Protein AF-A0A951KH66-F1 (afdb_monomer)

Mean predicted aligned error: 11.96 Å

Radius of gyration: 27.3 Å; Cα contacts (8 Å, |Δi|>4): 461; chains: 1; bounding box: 82×74×83 Å

Solvent-accessible surface area (backbone atoms only — not comparable to full-atom values): 16426 Å² total; per-residue (Å²): 136,88,82,85,85,84,85,83,83,83,83,82,78,84,79,80,80,77,80,74,79,69,77,78,71,71,51,68,44,79,40,82,88,64,70,28,56,42,44,36,71,62,36,56,48,38,65,67,43,60,26,57,88,60,33,42,56,50,76,41,64,71,40,80,43,81,55,100,90,46,75,31,52,26,31,39,15,29,24,31,34,48,31,48,34,86,89,40,64,83,76,59,26,53,45,66,44,52,42,30,48,53,49,37,52,74,70,71,48,73,57,88,54,95,66,84,56,57,82,56,74,68,66,71,48,79,39,82,91,64,72,27,57,42,28,17,70,59,33,56,51,47,61,70,44,46,42,76,75,83,61,94,67,75,48,72,68,21,19,38,64,51,30,42,58,51,48,36,44,30,31,81,40,69,48,98,88,68,49,80,26,46,30,34,38,17,31,24,32,34,44,37,49,37,82,90,41,60,81,91,54,22,63,42,74,47,49,43,28,29,64,72,74,47,72,73,75,78,72,58,69,78,44,79,48,52,51,58,85,71,76,64,92,97,60,88,67,46,75,50,75,48,45,74,90,57,63,64,51,75,53,64,62,83,93,45,65,43,46,36,35,55,59,63,97,75,41,73,45,68,70,74,75,72,135

Secondary structure (DSSP, 8-state):
-PPP------------------GGGG-EEEETTTTEEEEHHHHHHHHHTT-HHHH-SB-S--EEEEETTEEEEEEEBSS-EEEE-TTSPTTTTEEE--HHHHHHHHTT--TTS----PPPSS-EEEETTTTEEEEHHHHHHHHH-----S-SS--HHHHHHHH-SB-S--EEEE-TTS-EEEEEEBSS-EEEE-TTS-GGGSEEE--HHHHHH--PPPPPPPEEEEESS---TT---EEEEE-TT-SEEEEEETTEEEEEEE-GGG-EEE-----

Sequence (275 aa):
MRRIILTFMLVIGLLSFTTQPTEAQNRERLFPETGWRVGGRLLEFWEANGGLPVFGLPIGPQQLQTTPQGQFAAQQFERERLELHPESARPYDVQLGRLGEELLLKQGRDWRGPSAGVQLEGPCRSFAETGRAVCGAFLNYWQSHGLDLGDPGMSERESLALFGLPLTEPNYETNSSGDNVITQWFERARFEYHPNNSAAYQVLLGRLGAELAGEAAAMPTLSVQATPAAVEQGHTTSIQVQIPGAKAVRGQLGDAPIALFNAGDRGWTGLGGVP

Foldseek 3Di:
DDDDDDDDDDDDDDDPPDPDPDPLQFDKDADPQQREIDTDPRVVQLVQAPHCQQFNAWNDYQDFDQDPVGTFRWTFGQQWIWGAQVVDDPPVRIATAQLLVVVCVVVVHDLQDDADADDDDADWDADPVRREIQGDLRVVVLQQHFGPRPDDHGDNVRSCRRFNAWSHYWHFDQAPVRDGFTWTTTRTWIWTADPPDDSVVRIGTGRSSCVVVPPDDRFFDWDWDWVVPDDDPPDDIDIDIDGPPDQWDWDDDVNATWIWGQPDPVGIDTPDPPD

Structure (mmCIF, N/CA/C/O backbone):
data_AF-A0A951KH66-F1
#
_entry.id   AF-A0A951KH66-F1
#
loop_
_atom_site.group_PDB
_atom_site.id
_atom_site.type_symbol
_atom_site.label_atom_id
_atom_site.label_alt_id
_atom_site.label_comp_id
_atom_site.label_asym_id
_atom_site.label_entity_id
_atom_site.label_seq_id
_atom_site.pdbx_PDB_ins_code
_atom_site.Cartn_x
_atom_site.Cartn_y
_atom_site.Cartn_z
_atom_site.occupancy
_atom_site.B_iso_or_equiv
_atom_site.auth_seq_id
_atom_site.auth_comp_id
_atom_site.auth_asym_id
_atom_site.auth_atom_id
_atom_site.pdbx_PDB_model_num
ATOM 1 N N . MET A 1 1 ? -59.460 -55.555 -37.917 1.00 41.78 1 MET A N 1
ATOM 2 C CA . MET A 1 1 ? -58.055 -55.136 -37.713 1.00 41.78 1 MET A CA 1
ATOM 3 C C . MET A 1 1 ? -58.054 -53.936 -36.768 1.00 41.78 1 MET A C 1
ATOM 5 O O . MET A 1 1 ? -58.504 -52.868 -37.156 1.00 41.78 1 MET A O 1
ATOM 9 N N . ARG A 1 2 ? -57.699 -54.149 -35.492 1.00 39.09 2 ARG A N 1
ATOM 10 C CA . ARG A 1 2 ? -57.718 -53.136 -34.417 1.00 39.09 2 ARG A CA 1
ATOM 11 C C . ARG A 1 2 ? -56.449 -52.278 -34.493 1.00 39.09 2 ARG A C 1
ATOM 13 O O . ARG A 1 2 ? -55.357 -52.832 -34.469 1.00 39.09 2 ARG A O 1
ATOM 20 N N . ARG A 1 3 ? -56.594 -50.951 -34.549 1.00 44.69 3 ARG A N 1
ATOM 21 C CA . ARG A 1 3 ? -55.509 -49.983 -34.324 1.00 44.69 3 ARG A CA 1
ATOM 22 C C . ARG A 1 3 ? -55.623 -49.477 -32.885 1.00 44.69 3 ARG A C 1
ATOM 24 O O . ARG A 1 3 ? -56.662 -48.941 -32.516 1.00 44.69 3 ARG A O 1
ATOM 31 N N . ILE A 1 4 ? -54.594 -49.715 -32.078 1.00 46.03 4 ILE A N 1
ATOM 32 C CA . ILE A 1 4 ? -54.484 -49.242 -30.693 1.00 46.03 4 ILE A CA 1
ATOM 33 C C . ILE A 1 4 ? -53.755 -47.896 -30.738 1.00 46.03 4 ILE A C 1
ATOM 35 O O . ILE A 1 4 ? -52.633 -47.826 -31.231 1.00 46.03 4 ILE A O 1
ATOM 39 N N . ILE A 1 5 ? -54.411 -46.838 -30.264 1.00 44.16 5 ILE A N 1
ATOM 40 C CA . ILE A 1 5 ? -53.820 -45.513 -30.051 1.00 44.16 5 ILE A CA 1
ATOM 41 C C . ILE A 1 5 ? -53.343 -45.484 -28.595 1.00 44.16 5 ILE A C 1
ATOM 43 O O . ILE A 1 5 ? -54.158 -45.617 -27.685 1.00 44.16 5 ILE A O 1
ATOM 47 N N . LEU A 1 6 ? -52.031 -45.362 -28.379 1.00 43.81 6 LEU A N 1
ATOM 48 C CA . LEU A 1 6 ? -51.429 -45.133 -27.063 1.00 43.81 6 LEU A CA 1
ATOM 49 C C . LEU A 1 6 ? -51.212 -43.629 -26.871 1.00 43.81 6 LEU A C 1
ATOM 51 O O . LEU A 1 6 ? -50.407 -43.015 -27.568 1.00 43.81 6 LEU A O 1
ATOM 55 N N . THR A 1 7 ? -51.939 -43.049 -25.922 1.00 45.47 7 THR A N 1
ATOM 56 C CA . THR A 1 7 ? -51.800 -41.655 -25.490 1.00 45.47 7 THR A CA 1
ATOM 57 C C . THR A 1 7 ? -50.710 -41.576 -24.418 1.00 45.47 7 THR A C 1
ATOM 59 O O . THR A 1 7 ? -50.843 -42.186 -23.360 1.00 45.47 7 THR A O 1
ATOM 62 N N . PHE A 1 8 ? -49.626 -40.844 -24.684 1.00 44.72 8 PHE A N 1
ATOM 63 C CA . PHE A 1 8 ? -48.547 -40.590 -23.723 1.00 44.72 8 PHE A CA 1
ATOM 64 C C . PHE A 1 8 ? -48.884 -39.319 -22.923 1.00 44.72 8 PHE A C 1
ATOM 66 O O . PHE A 1 8 ? -48.933 -38.227 -23.487 1.00 44.72 8 PHE A O 1
ATOM 73 N N . MET A 1 9 ? -49.163 -39.454 -21.624 1.00 43.84 9 MET A N 1
ATOM 74 C CA . MET A 1 9 ? -49.357 -38.325 -20.706 1.00 43.84 9 MET A CA 1
ATOM 75 C C . MET A 1 9 ? -47.987 -37.865 -20.185 1.00 43.84 9 MET A C 1
ATOM 77 O O . MET A 1 9 ? -47.329 -38.587 -19.440 1.00 43.84 9 MET A O 1
ATOM 81 N N . LEU A 1 10 ? -47.549 -36.675 -20.600 1.00 46.88 10 LEU A N 1
ATOM 82 C CA . LEU A 1 10 ? -46.328 -36.026 -20.121 1.00 46.88 10 LEU A CA 1
ATOM 83 C C . LEU A 1 10 ? -46.627 -35.301 -18.798 1.00 46.88 10 LEU A C 1
ATOM 85 O O . LEU A 1 10 ? -47.335 -34.296 -18.784 1.00 46.88 10 LEU A O 1
ATOM 89 N N . VAL A 1 11 ? -46.092 -35.808 -17.687 1.00 50.06 11 VAL A N 1
ATOM 90 C CA . VAL A 1 11 ? -46.121 -35.127 -16.384 1.00 50.06 11 VAL A CA 1
ATOM 91 C C . VAL A 1 11 ? -44.950 -34.146 -16.339 1.00 50.06 11 VAL A C 1
ATOM 93 O O . VAL A 1 11 ? -43.796 -34.549 -16.216 1.00 50.06 11 VAL A O 1
ATOM 96 N N . ILE A 1 12 ? -45.241 -32.851 -16.467 1.00 56.72 12 ILE A N 1
ATOM 97 C CA . ILE A 1 12 ? -44.266 -31.773 -16.268 1.00 56.72 12 ILE A CA 1
ATOM 98 C C . ILE A 1 12 ? -44.162 -31.527 -14.759 1.00 56.72 12 ILE A C 1
ATOM 100 O O . ILE A 1 12 ? -45.047 -30.923 -14.156 1.00 56.72 12 ILE A O 1
ATOM 104 N N . GLY A 1 13 ? -43.098 -32.037 -14.138 1.00 50.09 13 GLY A N 1
ATOM 105 C CA . GLY A 1 13 ? -42.754 -31.717 -12.754 1.00 50.09 13 GLY A CA 1
ATOM 106 C C . GLY A 1 13 ? -42.182 -30.304 -12.664 1.00 50.09 13 GLY A C 1
ATOM 107 O O . GLY A 1 13 ? -41.120 -30.034 -13.223 1.00 50.09 13 GLY A O 1
ATOM 108 N N . LEU A 1 14 ? -42.879 -29.402 -11.966 1.00 53.97 14 LEU A N 1
ATOM 109 C CA . LEU A 1 14 ? -42.344 -28.092 -11.596 1.00 53.97 14 LEU A CA 1
ATOM 110 C C . LEU A 1 14 ? -41.195 -28.275 -10.594 1.00 53.97 14 LEU A C 1
ATOM 112 O O . LEU A 1 14 ? -41.417 -28.593 -9.427 1.00 53.97 14 LEU A O 1
ATOM 116 N N . LEU A 1 15 ? -39.965 -28.060 -11.056 1.00 57.44 15 LEU A N 1
ATOM 117 C CA . LEU A 1 15 ? -38.799 -27.865 -10.200 1.00 57.44 15 LEU A CA 1
ATOM 118 C C . LEU A 1 15 ? -38.873 -26.457 -9.601 1.00 57.44 15 LEU A C 1
ATOM 120 O O . LEU A 1 15 ? -38.566 -25.466 -10.261 1.00 57.44 15 LEU A O 1
ATOM 124 N N . SER A 1 16 ? -39.303 -26.371 -8.345 1.00 52.19 16 SER A N 1
ATOM 125 C CA . SER A 1 16 ? -39.178 -25.157 -7.542 1.00 52.19 16 SER A CA 1
ATOM 126 C C . SER A 1 16 ? -37.696 -24.908 -7.256 1.00 52.19 16 SER A C 1
ATOM 128 O O . SER A 1 16 ? -37.112 -25.547 -6.384 1.00 52.19 16 SER A O 1
ATOM 130 N N . PHE A 1 17 ? -37.075 -23.986 -7.992 1.00 59.25 17 PHE A N 1
ATOM 131 C CA . PHE A 1 17 ? -35.767 -23.450 -7.628 1.00 59.25 17 PHE A CA 1
ATOM 132 C C . PHE A 1 17 ? -35.932 -22.596 -6.371 1.00 59.25 17 PHE A C 1
ATOM 134 O O . PHE A 1 17 ? -36.374 -21.451 -6.432 1.00 59.25 17 PHE A O 1
ATOM 141 N N . THR A 1 18 ? -35.598 -23.156 -5.212 1.00 52.44 18 THR A N 1
ATOM 142 C CA . THR A 1 18 ? -35.404 -22.359 -4.003 1.00 52.44 18 THR A CA 1
ATOM 143 C C . THR A 1 18 ? -34.127 -21.548 -4.191 1.00 52.44 18 THR A C 1
ATOM 145 O O . THR A 1 18 ? -33.027 -22.094 -4.123 1.00 52.44 18 THR A O 1
ATOM 148 N N . THR A 1 19 ? -34.259 -20.250 -4.454 1.00 52.16 19 THR A N 1
ATOM 149 C CA . THR A 1 19 ? -33.144 -19.307 -4.362 1.00 52.16 19 THR A CA 1
ATOM 150 C C . THR A 1 19 ? -32.705 -19.257 -2.902 1.00 52.16 19 THR A C 1
ATOM 152 O O . THR A 1 19 ? -33.355 -18.607 -2.081 1.00 52.16 19 THR A O 1
ATOM 155 N N . GLN A 1 20 ? -31.652 -19.993 -2.547 1.00 47.28 20 GLN A N 1
ATOM 156 C CA . GLN A 1 20 ? -31.007 -19.805 -1.253 1.00 47.28 20 GLN A CA 1
ATOM 157 C C . GLN A 1 20 ? -30.423 -18.386 -1.228 1.00 47.28 20 GLN A C 1
ATOM 159 O O . GLN A 1 20 ? -29.721 -18.013 -2.171 1.00 47.28 20 GLN A O 1
ATOM 164 N N . PRO A 1 21 ? -30.723 -17.570 -0.205 1.00 47.28 21 PRO A N 1
ATOM 165 C CA . PRO A 1 21 ? -30.077 -16.279 -0.056 1.00 47.28 21 PRO A CA 1
ATOM 166 C C . PRO A 1 21 ? -28.579 -16.509 0.170 1.00 47.28 21 PRO A C 1
ATOM 168 O O . PRO A 1 21 ? -28.175 -17.313 1.008 1.00 47.28 21 PRO A O 1
ATOM 171 N N . THR A 1 22 ? -27.754 -15.829 -0.616 1.00 47.34 22 THR A N 1
ATOM 172 C CA . THR A 1 22 ? -26.295 -15.920 -0.573 1.00 47.34 22 THR A CA 1
ATOM 173 C C . THR A 1 22 ? -25.774 -15.310 0.737 1.00 47.34 22 THR A C 1
ATOM 175 O O . THR A 1 22 ? -25.470 -14.122 0.793 1.00 47.34 22 THR A O 1
ATOM 178 N N . GLU A 1 23 ? -25.652 -16.101 1.809 1.00 47.25 23 GLU A N 1
ATOM 179 C CA . GLU A 1 23 ? -25.099 -15.648 3.105 1.00 47.25 23 GLU A CA 1
ATOM 180 C C . GLU A 1 23 ? -23.663 -15.093 3.009 1.00 47.25 23 GLU A C 1
ATOM 182 O O . GLU A 1 23 ? -23.213 -14.374 3.899 1.00 47.25 23 GLU A O 1
ATOM 187 N N . ALA A 1 24 ? -22.952 -15.336 1.903 1.00 47.31 24 ALA A N 1
ATOM 188 C CA . ALA A 1 24 ? -21.625 -14.772 1.664 1.00 47.31 24 ALA A CA 1
ATOM 189 C C . ALA A 1 24 ? -21.609 -13.236 1.468 1.00 47.31 24 ALA A C 1
ATOM 191 O O . ALA A 1 24 ? -20.540 -12.634 1.511 1.00 47.31 24 ALA A O 1
ATOM 192 N N . GLN A 1 25 ? -22.759 -12.573 1.276 1.00 54.12 25 GLN A N 1
ATOM 193 C CA . GLN A 1 25 ? -22.803 -11.143 0.926 1.00 54.12 25 GLN A CA 1
ATOM 194 C C . GLN A 1 25 ? -22.606 -10.145 2.083 1.00 54.12 25 GLN A C 1
ATOM 196 O O . GLN A 1 25 ? -22.532 -8.952 1.811 1.00 54.12 25 GLN A O 1
ATOM 201 N N . ASN A 1 26 ? -22.466 -10.579 3.342 1.00 67.56 26 ASN A N 1
ATOM 202 C CA . ASN A 1 26 ? -22.334 -9.658 4.488 1.00 67.56 26 ASN A CA 1
ATOM 203 C C . ASN A 1 26 ? -21.178 -9.993 5.446 1.00 67.56 26 ASN A C 1
ATOM 205 O O . ASN A 1 26 ? -21.241 -9.680 6.636 1.00 67.56 26 ASN A O 1
ATOM 209 N N . ARG A 1 27 ? -20.098 -10.622 4.963 1.00 90.00 27 ARG A N 1
ATOM 210 C CA . ARG A 1 27 ? -18.903 -10.793 5.800 1.00 90.00 27 ARG A CA 1
ATOM 211 C C . ARG A 1 27 ? -18.255 -9.432 6.047 1.00 90.00 27 ARG A C 1
ATOM 213 O O . ARG A 1 27 ? -17.877 -8.744 5.103 1.00 90.00 27 ARG A O 1
ATOM 220 N N . GLU A 1 28 ? -18.104 -9.066 7.312 1.00 92.62 28 GLU A N 1
ATOM 221 C CA . GLU A 1 28 ? -17.464 -7.825 7.741 1.00 92.62 28 GLU A CA 1
ATOM 222 C C . GLU A 1 28 ? -16.527 -8.100 8.920 1.00 92.62 28 GLU A C 1
ATOM 224 O O . GLU A 1 28 ? -16.828 -8.912 9.798 1.00 92.62 28 GLU A O 1
ATOM 229 N N . ARG A 1 29 ? -15.386 -7.411 8.951 1.00 91.94 29 ARG A N 1
ATOM 230 C CA . ARG A 1 29 ? -14.395 -7.481 10.024 1.00 91.94 29 ARG A CA 1
ATOM 231 C C . ARG A 1 29 ? -14.181 -6.100 10.629 1.00 91.94 29 ARG A C 1
ATOM 233 O O . ARG A 1 29 ? -13.871 -5.156 9.910 1.00 91.94 29 ARG A O 1
ATOM 240 N N . LEU A 1 30 ? -14.300 -6.005 11.954 1.00 86.81 30 LEU A N 1
ATOM 241 C CA . LEU A 1 30 ? -13.882 -4.834 12.730 1.00 86.81 30 LEU A CA 1
ATOM 242 C C . LEU A 1 30 ? -12.374 -4.900 13.000 1.00 86.81 30 LEU A C 1
ATOM 244 O O . LEU A 1 30 ? -11.878 -5.928 13.460 1.00 86.81 30 LEU A O 1
ATOM 248 N N . PHE A 1 31 ? -11.679 -3.790 12.767 1.00 84.88 31 PHE A N 1
ATOM 249 C CA . PHE A 1 31 ? -10.285 -3.580 13.147 1.00 84.88 31 PHE A CA 1
ATOM 250 C C . PHE A 1 31 ? -10.258 -2.689 14.396 1.00 84.88 31 PHE A C 1
ATOM 252 O O . PHE A 1 31 ? -10.446 -1.476 14.276 1.00 84.88 31 PHE A O 1
ATOM 259 N N . PRO A 1 32 ? -10.128 -3.259 15.610 1.00 78.25 32 PRO A N 1
ATOM 260 C CA . PRO A 1 32 ? -10.222 -2.495 16.857 1.00 78.25 32 PRO A CA 1
ATOM 261 C C . PRO A 1 32 ? -9.149 -1.405 16.984 1.00 78.25 32 PRO A C 1
ATOM 263 O O . PRO A 1 32 ? -9.379 -0.414 17.669 1.00 78.25 32 PRO A O 1
ATOM 266 N N . GLU A 1 33 ? -8.016 -1.559 16.300 1.00 80.44 33 GLU A N 1
ATOM 267 C CA . GLU A 1 33 ? -6.899 -0.613 16.286 1.00 80.44 33 GLU A CA 1
ATOM 268 C C . GLU A 1 33 ? -7.288 0.740 15.680 1.00 80.44 33 GLU A C 1
ATOM 270 O O . GLU A 1 33 ? -6.797 1.779 16.116 1.00 80.44 33 GLU A O 1
ATOM 275 N N . THR A 1 34 ? -8.185 0.736 14.690 1.00 81.56 34 THR A N 1
ATOM 276 C CA . THR A 1 34 ? -8.625 1.955 13.992 1.00 81.56 34 THR A CA 1
ATOM 277 C C . THR A 1 34 ? -10.118 2.231 14.135 1.00 81.56 34 THR A C 1
ATOM 279 O O . 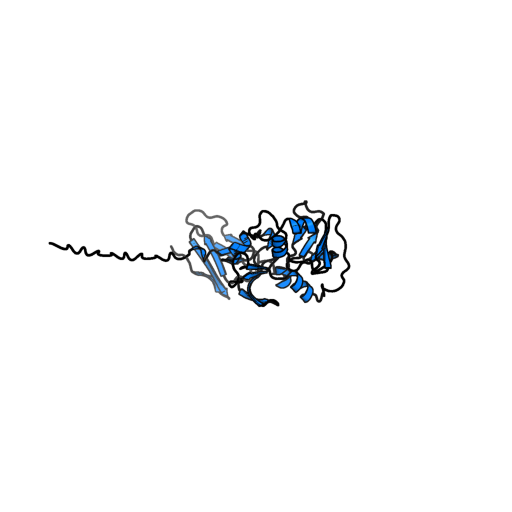THR A 1 34 ? -10.590 3.302 13.766 1.00 81.56 34 THR A O 1
ATOM 282 N N . GLY A 1 35 ? -10.880 1.276 14.674 1.00 78.25 35 GLY A N 1
ATOM 283 C CA . GLY A 1 35 ? -12.334 1.353 14.805 1.00 78.25 35 GLY A CA 1
ATOM 284 C C . GLY A 1 35 ? -13.089 1.188 13.483 1.00 78.25 35 GLY A C 1
ATOM 285 O O . GLY A 1 35 ? -14.321 1.231 13.482 1.00 78.25 35 GLY A O 1
ATOM 286 N N . TRP A 1 36 ? -12.383 0.977 12.368 1.00 86.88 36 TRP A N 1
ATOM 287 C CA . TRP A 1 36 ? -12.986 0.820 11.050 1.00 86.88 36 TRP A CA 1
ATOM 288 C C . TRP A 1 36 ? -13.335 -0.632 10.747 1.00 86.88 36 TRP A C 1
ATOM 290 O O . TRP A 1 36 ? -12.748 -1.582 11.268 1.00 86.88 36 TRP A O 1
ATOM 300 N N . ARG A 1 37 ? -14.326 -0.795 9.876 1.00 92.00 37 ARG A N 1
ATOM 301 C CA . ARG A 1 37 ? -14.784 -2.087 9.379 1.00 92.00 37 ARG A CA 1
ATOM 302 C C . ARG A 1 37 ? -14.442 -2.224 7.907 1.00 92.00 37 ARG A C 1
ATOM 304 O O . ARG A 1 37 ? -14.530 -1.246 7.169 1.00 92.00 37 ARG A O 1
ATOM 311 N N . VAL A 1 38 ? -14.071 -3.430 7.498 1.00 96.06 38 VAL A N 1
ATOM 312 C CA . VAL A 1 38 ? -13.883 -3.801 6.090 1.00 96.06 38 VAL A CA 1
ATOM 313 C C . VAL A 1 38 ? -14.839 -4.945 5.806 1.00 96.06 38 VAL A C 1
ATOM 315 O O . VAL A 1 38 ? -14.891 -5.903 6.580 1.00 96.06 38 VAL A O 1
ATOM 318 N N . GLY A 1 39 ? -15.607 -4.844 4.725 1.00 95.81 39 GLY A N 1
ATOM 319 C CA . GLY A 1 39 ? -16.640 -5.818 4.396 1.00 95.81 39 GLY A CA 1
ATOM 320 C C . GLY A 1 39 ? -16.626 -6.268 2.942 1.00 95.81 39 GLY A C 1
ATOM 321 O O . GLY A 1 39 ? -15.965 -5.680 2.083 1.00 95.81 39 GLY A O 1
ATOM 322 N N . GLY A 1 40 ? -17.371 -7.342 2.687 1.00 95.12 40 GLY A N 1
ATOM 323 C CA . GLY A 1 40 ? -17.651 -7.875 1.360 1.00 95.12 40 GLY A CA 1
ATOM 324 C C . GLY A 1 40 ? -16.393 -8.133 0.533 1.00 95.12 40 GLY A C 1
ATOM 325 O O . GLY A 1 40 ? -15.398 -8.679 1.015 1.00 95.12 40 GLY A O 1
ATOM 326 N N . ARG A 1 41 ? -16.439 -7.711 -0.735 1.00 95.88 41 ARG A N 1
ATOM 327 C CA . ARG A 1 41 ? -15.384 -7.993 -1.713 1.00 95.88 41 ARG A CA 1
ATOM 328 C C . ARG A 1 41 ? -14.024 -7.397 -1.336 1.00 95.88 41 ARG A C 1
ATOM 330 O O . ARG A 1 41 ? -13.009 -8.039 -1.605 1.00 95.88 41 ARG A O 1
ATOM 337 N N . LEU A 1 42 ? -13.996 -6.215 -0.713 1.00 97.56 42 LEU A N 1
ATOM 338 C CA . LEU A 1 42 ? -12.743 -5.583 -0.288 1.00 97.56 42 LEU A CA 1
ATOM 339 C C . LEU A 1 42 ? -12.081 -6.361 0.855 1.00 97.56 42 LEU A C 1
ATOM 341 O O . LEU A 1 42 ? -10.861 -6.495 0.857 1.00 97.56 42 LEU A O 1
ATOM 345 N N . LEU A 1 43 ? -12.864 -6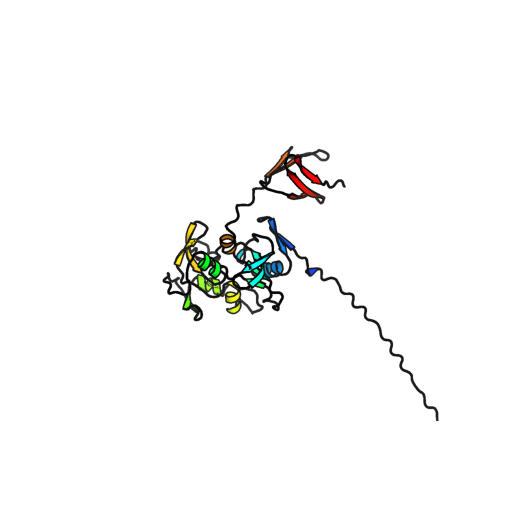.937 1.778 1.00 97.69 43 LEU A N 1
ATOM 346 C CA . LEU A 1 43 ? -12.325 -7.810 2.827 1.00 97.69 43 LEU A CA 1
ATOM 347 C C . LEU A 1 43 ? -11.746 -9.100 2.234 1.00 97.69 43 LEU A C 1
ATOM 349 O O . LEU A 1 43 ? -10.628 -9.469 2.578 1.00 97.69 43 LEU A O 1
ATOM 353 N N . GLU A 1 44 ? -12.473 -9.755 1.320 1.00 96.62 44 GLU A N 1
ATOM 354 C CA . GLU A 1 44 ? -11.975 -10.946 0.610 1.00 96.62 44 GLU A CA 1
ATOM 355 C C . GLU A 1 44 ? -10.652 -10.655 -0.108 1.00 96.62 44 GLU A C 1
ATOM 357 O O . GLU A 1 44 ? -9.710 -11.438 -0.028 1.00 96.62 44 GLU A O 1
ATOM 362 N N . PHE A 1 45 ? -10.574 -9.513 -0.799 1.00 97.69 45 PHE A N 1
ATOM 363 C CA . PHE A 1 45 ? -9.366 -9.101 -1.502 1.00 97.69 45 PHE A CA 1
ATOM 364 C C . PHE A 1 45 ? -8.208 -8.838 -0.538 1.00 97.69 45 PHE A C 1
ATOM 366 O O . PHE A 1 45 ? -7.113 -9.349 -0.753 1.00 97.69 45 PHE A O 1
ATOM 373 N N . TRP A 1 46 ? -8.449 -8.078 0.532 1.00 97.94 46 TRP A N 1
ATOM 374 C CA . TRP A 1 46 ? -7.435 -7.758 1.534 1.00 97.94 46 TRP A CA 1
ATOM 375 C C . TRP A 1 46 ? -6.854 -9.029 2.167 1.00 97.94 46 TRP A C 1
ATOM 377 O O . TRP A 1 46 ? -5.638 -9.155 2.280 1.00 97.94 46 TRP A O 1
ATOM 387 N N . GLU A 1 47 ? -7.704 -9.997 2.527 1.00 96.94 47 GLU A N 1
ATOM 388 C CA . GLU A 1 47 ? -7.277 -11.261 3.143 1.00 96.94 47 GLU A CA 1
ATOM 389 C C . GLU A 1 47 ? -6.468 -12.142 2.186 1.00 96.94 47 GLU A C 1
ATOM 391 O O . GLU A 1 47 ? -5.483 -12.746 2.608 1.00 96.94 47 GLU A O 1
ATOM 396 N N . ALA A 1 48 ? -6.853 -12.196 0.908 1.00 95.62 48 ALA A N 1
ATOM 397 C CA . ALA A 1 48 ? -6.173 -13.013 -0.095 1.00 95.62 48 ALA A CA 1
ATOM 398 C C . ALA A 1 48 ? -4.816 -12.434 -0.536 1.00 95.62 48 ALA A C 1
ATOM 400 O O . ALA A 1 48 ? -3.925 -13.185 -0.912 1.00 95.62 48 ALA A O 1
ATOM 401 N N . ASN A 1 49 ? -4.633 -11.111 -0.463 1.00 96.44 49 ASN A N 1
ATOM 402 C CA . ASN A 1 49 ? -3.485 -10.416 -1.060 1.00 96.44 49 ASN A CA 1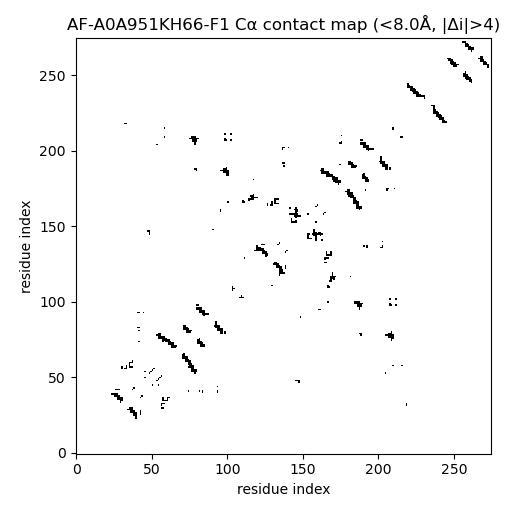
ATOM 403 C C . ASN A 1 49 ? -2.474 -9.899 -0.020 1.00 96.44 49 ASN A C 1
ATOM 405 O O . ASN A 1 49 ? -1.862 -8.847 -0.186 1.00 96.44 49 ASN A O 1
ATOM 409 N N . GLY A 1 50 ? -2.309 -10.635 1.083 1.00 92.69 50 GLY A N 1
ATOM 410 C CA . GLY A 1 50 ? -1.272 -10.381 2.089 1.00 92.69 50 GLY A CA 1
ATOM 411 C C . GLY A 1 50 ? -1.693 -9.506 3.271 1.00 92.69 50 GLY A C 1
ATOM 412 O O . GLY A 1 50 ? -0.941 -9.407 4.236 1.00 92.69 50 GLY A O 1
ATOM 413 N N . GLY A 1 51 ? -2.893 -8.924 3.259 1.00 96.19 51 GLY A N 1
ATOM 414 C CA . GLY A 1 51 ? -3.505 -8.273 4.415 1.00 96.19 51 GLY A CA 1
ATOM 415 C C . GLY A 1 51 ? -2.651 -7.185 5.070 1.00 96.19 51 GLY A C 1
ATOM 416 O O . GLY A 1 51 ? -2.225 -6.228 4.425 1.00 96.19 51 GLY A O 1
ATOM 417 N N . LEU A 1 52 ? -2.430 -7.312 6.382 1.00 94.00 52 LEU A N 1
ATOM 418 C CA . LEU A 1 52 ? -1.815 -6.275 7.216 1.00 94.00 52 LEU A CA 1
ATOM 419 C C . LEU A 1 52 ? -0.386 -5.892 6.767 1.00 94.00 52 LEU A C 1
ATOM 421 O O . LEU A 1 52 ? -0.137 -4.693 6.637 1.00 94.00 52 LEU A O 1
ATOM 425 N N . PRO A 1 53 ? 0.540 -6.834 6.492 1.00 91.12 53 PRO A N 1
ATOM 426 C CA . PRO A 1 53 ? 1.861 -6.506 5.948 1.00 91.12 53 PRO A CA 1
ATOM 427 C C . PRO A 1 53 ? 1.853 -5.677 4.658 1.00 91.12 53 PRO A C 1
ATOM 429 O O . PRO A 1 53 ? 2.735 -4.842 4.477 1.00 91.12 53 PRO A O 1
ATOM 432 N N . VAL A 1 54 ? 0.872 -5.900 3.776 1.00 94.56 54 VAL A N 1
ATOM 433 C CA . VAL A 1 54 ? 0.827 -5.283 2.441 1.00 94.56 54 VAL A CA 1
ATOM 434 C C . VAL A 1 54 ? 0.031 -3.980 2.459 1.00 94.56 54 VAL A C 1
ATOM 436 O O . VAL A 1 54 ? 0.554 -2.927 2.109 1.00 94.56 54 VAL A O 1
ATOM 439 N N . PHE A 1 55 ? -1.218 -4.020 2.923 1.00 97.31 55 PHE A N 1
ATOM 440 C CA . PHE A 1 55 ? -2.131 -2.874 2.863 1.00 97.31 55 PHE A CA 1
ATOM 441 C C . PHE A 1 55 ? -2.166 -2.066 4.164 1.00 97.31 55 PHE A C 1
ATOM 443 O O . PHE A 1 55 ? -2.479 -0.875 4.153 1.00 97.31 55 PHE A O 1
ATOM 450 N N . GLY A 1 56 ? -1.824 -2.688 5.293 1.00 96.06 56 GLY A N 1
ATOM 451 C CA . GLY A 1 56 ? -2.007 -2.102 6.618 1.00 96.06 56 GLY A CA 1
ATOM 452 C C . GLY A 1 56 ? -3.459 -2.128 7.100 1.00 96.06 56 GLY A C 1
ATOM 453 O O . GLY A 1 56 ? -4.315 -2.842 6.566 1.00 96.06 56 GLY A O 1
ATOM 454 N N . LEU A 1 57 ? -3.718 -1.359 8.154 1.00 95.25 57 LEU A N 1
ATOM 455 C CA . LEU A 1 57 ? -5.041 -1.211 8.761 1.00 95.25 57 LEU A CA 1
ATOM 456 C C . LEU A 1 57 ? -5.953 -0.300 7.915 1.00 95.25 57 LEU A C 1
ATOM 458 O O . LEU A 1 57 ? -5.459 0.601 7.237 1.00 95.25 57 LEU A O 1
ATOM 462 N N . PRO A 1 58 ? -7.286 -0.481 7.950 1.00 96.25 58 PRO A N 1
ATOM 463 C CA . PRO A 1 58 ? -8.210 0.489 7.365 1.00 96.25 58 PRO A CA 1
ATOM 464 C C . PRO A 1 58 ? -8.146 1.809 8.140 1.00 96.25 58 PRO A C 1
ATOM 466 O O . PRO A 1 58 ? -8.144 1.796 9.370 1.00 96.25 58 PRO A O 1
ATOM 469 N N . ILE A 1 59 ? -8.141 2.944 7.441 1.00 94.12 59 ILE A N 1
ATOM 470 C CA . ILE A 1 59 ? -8.056 4.287 8.052 1.00 94.12 59 ILE A CA 1
ATOM 471 C C . ILE A 1 59 ? -9.292 5.160 7.791 1.00 94.12 59 ILE A C 1
ATOM 473 O O . ILE A 1 59 ? -9.345 6.314 8.209 1.00 94.12 59 ILE A O 1
ATOM 477 N N . GLY A 1 60 ? -10.308 4.602 7.134 1.00 91.19 60 GLY A N 1
ATOM 478 C CA . GLY A 1 60 ? -11.586 5.254 6.869 1.00 91.19 60 GLY A CA 1
ATOM 479 C C . GLY A 1 60 ? -12.673 4.245 6.494 1.00 91.19 60 GLY A C 1
ATOM 480 O O . GLY A 1 60 ? -12.385 3.050 6.360 1.00 91.19 60 GLY A O 1
ATOM 481 N N . PRO A 1 61 ? -13.925 4.696 6.310 1.00 93.50 61 PRO A N 1
ATOM 482 C CA . PRO A 1 61 ? -14.999 3.839 5.825 1.00 93.50 61 PRO A CA 1
ATOM 483 C C . PRO A 1 61 ? -14.839 3.555 4.324 1.00 93.50 61 PRO A C 1
ATOM 485 O O . PRO A 1 61 ? -14.211 4.329 3.596 1.00 93.50 61 PRO A O 1
ATOM 488 N N . GLN A 1 62 ? -15.466 2.479 3.842 1.00 95.56 62 GLN A N 1
ATOM 489 C CA . GLN A 1 62 ? -15.722 2.332 2.410 1.00 95.56 62 GLN A CA 1
ATOM 490 C C . GLN A 1 62 ? -16.714 3.417 1.970 1.00 95.56 62 GLN A C 1
ATOM 492 O O . GLN A 1 62 ? -17.795 3.554 2.543 1.00 95.56 62 GLN A O 1
ATOM 497 N N . GLN A 1 63 ? -16.348 4.194 0.956 1.00 95.25 63 GLN A N 1
ATOM 498 C CA . GLN A 1 63 ? -17.149 5.304 0.445 1.00 95.25 63 GLN A CA 1
ATOM 499 C C . GLN A 1 63 ? -16.863 5.546 -1.036 1.00 95.25 63 GLN A C 1
ATOM 501 O O . GLN A 1 63 ? -15.856 5.087 -1.567 1.00 95.25 63 GLN A O 1
ATOM 506 N N . LEU A 1 64 ? -17.739 6.285 -1.711 1.00 96.81 64 LEU A N 1
ATOM 507 C CA . LEU A 1 64 ? -17.488 6.721 -3.080 1.00 96.81 64 LEU A CA 1
ATOM 508 C C . LEU A 1 64 ? -16.381 7.791 -3.078 1.00 96.81 64 LEU A C 1
ATOM 510 O O . LEU A 1 64 ? -16.530 8.819 -2.418 1.00 96.81 64 LEU A O 1
ATOM 514 N N . GLN A 1 65 ? -15.279 7.554 -3.788 1.00 94.06 65 GLN A N 1
ATOM 515 C CA . GLN A 1 65 ? -14.140 8.470 -3.881 1.00 94.06 65 GLN A CA 1
ATOM 516 C C . GLN A 1 65 ? -13.884 8.864 -5.332 1.00 94.06 65 GLN A C 1
ATOM 518 O O . GLN A 1 65 ? -13.928 8.017 -6.220 1.00 94.06 65 GLN A O 1
ATOM 523 N N . THR A 1 66 ? -13.608 10.148 -5.561 1.00 92.00 66 THR A N 1
ATOM 524 C CA . THR A 1 66 ? -13.183 10.666 -6.865 1.00 92.00 66 THR A CA 1
ATOM 525 C C . THR A 1 66 ? -11.661 10.715 -6.908 1.00 92.00 66 THR A C 1
ATOM 527 O O . THR A 1 66 ? -11.038 11.376 -6.078 1.00 92.00 66 THR A O 1
ATOM 530 N N . THR A 1 67 ? -11.076 10.042 -7.888 1.00 85.62 67 THR A N 1
ATOM 531 C CA . THR A 1 67 ? -9.638 9.956 -8.146 1.00 85.62 67 THR A CA 1
ATOM 532 C C . THR A 1 67 ? -9.343 10.516 -9.542 1.00 85.62 67 THR A C 1
ATOM 534 O O . THR A 1 67 ? -10.271 10.760 -10.322 1.00 85.62 67 THR A O 1
ATOM 537 N N . PRO A 1 68 ? -8.068 10.715 -9.916 1.00 84.25 68 PRO A N 1
ATOM 538 C CA . PRO A 1 68 ? -7.725 11.050 -11.297 1.00 84.25 68 PRO A CA 1
ATOM 539 C C . PRO A 1 68 ? -8.180 9.993 -12.322 1.00 84.25 68 PRO A C 1
ATOM 541 O O . PRO A 1 68 ? -8.307 10.313 -13.501 1.00 84.25 68 PRO A O 1
ATOM 544 N N . GLN A 1 69 ? -8.415 8.747 -11.893 1.00 84.75 69 GLN A N 1
ATOM 545 C CA . GLN A 1 69 ? -8.795 7.624 -12.755 1.00 84.75 69 GLN A CA 1
ATOM 546 C C . GLN A 1 69 ? -10.314 7.433 -12.874 1.00 84.75 69 GLN A C 1
ATOM 548 O O . GLN A 1 69 ? -10.767 6.759 -13.797 1.00 84.75 69 GLN A O 1
ATOM 553 N N . GLY A 1 70 ? -11.112 8.022 -11.980 1.00 89.50 70 GLY A N 1
ATOM 554 C CA . GLY A 1 70 ? -12.566 7.897 -12.016 1.00 89.50 70 GLY A CA 1
ATOM 555 C C . GLY A 1 70 ? -13.212 8.053 -10.648 1.00 89.50 70 GLY A C 1
ATOM 556 O O . GLY A 1 70 ? -12.654 8.665 -9.742 1.00 89.50 70 GLY A O 1
ATOM 557 N N . GLN A 1 71 ? -14.423 7.523 -10.507 1.00 94.81 71 GLN A N 1
ATOM 558 C CA . GLN A 1 71 ? -15.146 7.5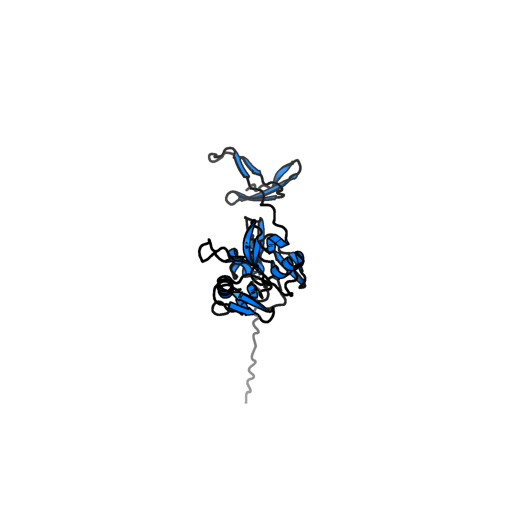38 -9.244 1.00 94.81 71 GLN A CA 1
ATOM 559 C C . GLN A 1 71 ? -15.525 6.111 -8.853 1.00 94.81 71 GLN A C 1
ATOM 561 O O . GLN A 1 71 ? -16.288 5.459 -9.563 1.00 94.81 71 GLN A O 1
ATOM 566 N N . PHE A 1 72 ? -15.005 5.643 -7.719 1.00 95.44 72 PHE A N 1
ATOM 567 C CA . PHE A 1 72 ? -15.108 4.243 -7.303 1.00 95.44 72 PHE A CA 1
ATOM 568 C C . PHE A 1 72 ? -15.549 4.132 -5.850 1.00 95.44 72 PHE A C 1
ATOM 570 O O . PHE A 1 72 ? -15.224 4.984 -5.019 1.00 95.44 72 PHE A O 1
ATOM 577 N N . ALA A 1 73 ? -16.291 3.073 -5.523 1.00 96.81 73 ALA A N 1
ATOM 578 C CA . ALA A 1 73 ? -16.468 2.697 -4.128 1.00 96.81 73 ALA A CA 1
ATOM 579 C C . ALA A 1 73 ? -15.120 2.176 -3.621 1.00 96.81 73 ALA A C 1
ATOM 581 O O . ALA A 1 73 ? -14.645 1.139 -4.076 1.00 96.81 73 ALA A O 1
ATOM 582 N N . ALA A 1 74 ? -14.497 2.911 -2.710 1.00 97.44 74 ALA A N 1
ATOM 583 C CA . ALA A 1 74 ? -13.137 2.660 -2.279 1.00 97.44 74 ALA A CA 1
ATOM 584 C C . ALA A 1 74 ? -13.004 2.758 -0.762 1.00 97.44 74 ALA A C 1
ATOM 586 O O . ALA A 1 74 ? -13.736 3.496 -0.095 1.00 97.44 74 ALA A O 1
ATOM 587 N N . GLN A 1 75 ? -12.035 2.033 -0.217 1.00 97.94 75 GLN A N 1
ATOM 588 C CA . GLN A 1 75 ? -11.641 2.148 1.179 1.00 97.94 75 GLN A CA 1
ATOM 589 C C . GLN A 1 75 ? -10.140 2.391 1.278 1.00 97.94 75 GLN A C 1
ATOM 591 O O . GLN A 1 75 ? -9.335 1.731 0.621 1.00 97.94 75 GLN A O 1
ATOM 596 N N . GLN A 1 76 ? -9.780 3.366 2.107 1.00 97.44 76 GLN A N 1
ATOM 597 C CA . GLN A 1 76 ? -8.395 3.732 2.356 1.00 97.44 76 GLN A CA 1
ATOM 598 C C . GLN A 1 76 ? -7.820 2.865 3.482 1.00 97.44 76 GLN A C 1
ATOM 600 O O . GLN A 1 76 ? -8.439 2.707 4.540 1.00 97.44 76 GLN A O 1
ATOM 605 N N . PHE A 1 77 ? -6.614 2.359 3.262 1.00 97.75 77 PHE A N 1
ATOM 606 C CA . PHE A 1 77 ? -5.781 1.655 4.229 1.00 97.75 77 PHE A CA 1
ATOM 607 C C . PHE A 1 77 ? -4.484 2.438 4.452 1.00 97.75 77 PHE A C 1
ATOM 609 O O . PHE A 1 77 ? -4.213 3.412 3.752 1.00 97.75 77 PHE A O 1
ATOM 616 N N . GLU A 1 78 ? -3.675 2.043 5.433 1.00 96.25 78 GLU A N 1
ATOM 617 C CA . GLU A 1 78 ? -2.437 2.762 5.759 1.00 96.25 78 GLU A CA 1
ATOM 618 C C . GLU A 1 78 ? -1.480 2.873 4.570 1.00 96.25 78 GLU A C 1
ATOM 620 O O . GLU A 1 78 ? -0.840 3.907 4.409 1.00 96.25 78 GLU A O 1
ATOM 625 N N . ARG A 1 79 ? -1.374 1.829 3.742 1.00 97.12 79 ARG A N 1
ATOM 626 C CA . ARG A 1 79 ? -0.415 1.772 2.629 1.00 97.12 79 ARG A CA 1
ATOM 627 C C . ARG A 1 79 ? -1.056 1.914 1.259 1.00 97.12 79 ARG A C 1
ATOM 629 O O . ARG A 1 79 ? -0.353 2.261 0.325 1.00 97.12 79 ARG A O 1
ATOM 636 N N . GLU A 1 80 ? -2.365 1.698 1.154 1.00 97.19 80 GLU A N 1
ATOM 637 C CA . GLU A 1 80 ? -3.032 1.540 -0.137 1.00 97.19 80 GLU A CA 1
ATOM 638 C C . GLU A 1 80 ? -4.484 2.041 -0.125 1.00 97.19 80 GLU A C 1
ATOM 640 O O . GLU A 1 80 ? -5.077 2.257 0.936 1.00 97.19 80 GLU A O 1
ATOM 645 N N . ARG A 1 81 ? -5.079 2.220 -1.307 1.00 97.94 81 ARG A N 1
ATOM 646 C CA . ARG A 1 81 ? -6.519 2.416 -1.498 1.00 97.94 81 ARG A CA 1
ATOM 647 C C . ARG A 1 81 ? -7.059 1.258 -2.326 1.00 97.94 81 ARG A C 1
ATOM 649 O O . ARG A 1 81 ? -6.652 1.085 -3.469 1.00 97.94 81 ARG A O 1
ATOM 656 N N . LEU A 1 82 ? -7.990 0.489 -1.761 1.00 98.38 82 LEU A N 1
ATOM 657 C CA . LEU A 1 82 ? -8.684 -0.562 -2.506 1.00 98.38 82 LEU A CA 1
ATOM 658 C C . LEU A 1 82 ? -9.922 0.032 -3.178 1.00 98.38 82 LEU A C 1
ATOM 660 O O . LEU A 1 82 ? -10.774 0.603 -2.494 1.00 98.38 82 LEU A O 1
ATOM 664 N N . GLU A 1 83 ? -10.021 -0.116 -4.494 1.00 98.00 83 GLU A N 1
ATOM 665 C CA . GLU A 1 83 ? -11.069 0.438 -5.353 1.00 98.00 83 GLU A CA 1
ATOM 666 C C . GLU A 1 83 ? -11.895 -0.706 -5.953 1.00 98.00 83 GLU A C 1
ATOM 668 O O . GLU A 1 83 ? -11.343 -1.654 -6.509 1.00 98.00 83 GLU A O 1
ATOM 673 N N . LEU A 1 84 ? -13.221 -0.656 -5.810 1.00 97.50 84 LEU A N 1
ATOM 674 C CA . LEU A 1 84 ? -14.127 -1.674 -6.343 1.00 97.50 84 LEU A CA 1
ATOM 675 C C . LEU A 1 84 ? -14.549 -1.328 -7.779 1.00 97.50 84 LEU A C 1
ATOM 677 O O . LEU A 1 84 ? -15.119 -0.262 -8.018 1.00 97.50 84 LEU A O 1
ATOM 681 N N . HIS A 1 85 ? -14.350 -2.283 -8.685 1.00 96.31 85 HIS A N 1
ATOM 682 C CA . HIS 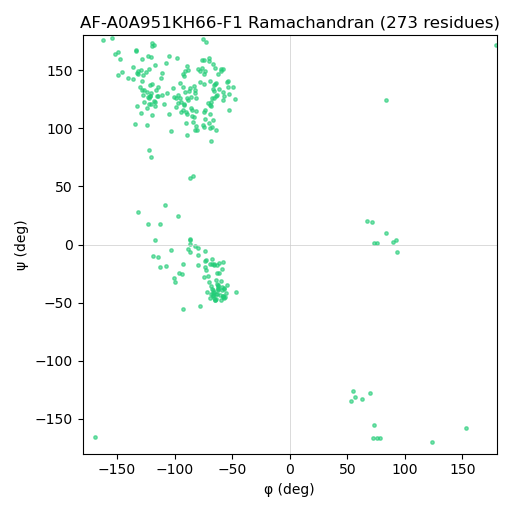A 1 85 ? -14.662 -2.218 -10.115 1.00 96.31 85 HIS A CA 1
ATOM 683 C C . HIS A 1 85 ? -15.660 -3.323 -10.492 1.00 96.31 85 HIS A C 1
ATOM 685 O O . HIS A 1 85 ? -15.266 -4.347 -11.057 1.00 96.31 85 HIS A O 1
ATOM 691 N N . PRO A 1 86 ? -16.956 -3.178 -10.155 1.00 92.56 86 PRO A N 1
ATOM 692 C CA . PRO A 1 86 ? -17.959 -4.227 -10.368 1.00 92.56 86 PRO A CA 1
ATOM 693 C C . PRO A 1 86 ? -18.187 -4.582 -11.846 1.00 92.56 86 PRO A C 1
ATOM 695 O O . PRO A 1 86 ? -18.755 -5.629 -12.148 1.00 92.56 86 PRO A O 1
ATOM 698 N N . GLU A 1 87 ? -17.768 -3.716 -12.766 1.00 94.50 87 GLU A N 1
ATOM 699 C CA . GLU A 1 87 ? -17.776 -3.947 -14.208 1.00 94.50 87 GLU A CA 1
ATOM 700 C C . GLU A 1 87 ? -16.687 -4.922 -14.680 1.00 94.50 87 GLU A C 1
ATOM 702 O O . GLU A 1 87 ? -16.797 -5.481 -15.772 1.00 94.50 87 GLU A O 1
ATOM 707 N N . SER A 1 88 ? -15.644 -5.133 -13.874 1.00 95.31 88 SER A N 1
ATOM 708 C CA . SER A 1 88 ? -14.543 -6.043 -14.181 1.00 95.31 88 SER A CA 1
ATOM 709 C C . SER A 1 88 ? -14.807 -7.433 -13.603 1.00 95.31 88 SER A C 1
ATOM 711 O O . SER A 1 88 ? -15.410 -7.589 -12.544 1.00 95.31 88 SER A O 1
ATOM 713 N N . ALA A 1 89 ? -14.349 -8.477 -14.294 1.00 95.38 89 ALA A N 1
ATOM 714 C CA . ALA A 1 89 ? -14.423 -9.838 -13.771 1.00 95.38 89 ALA A CA 1
ATOM 715 C C . ALA A 1 89 ? -13.313 -10.091 -12.737 1.00 95.38 89 ALA A C 1
ATOM 717 O O . ALA A 1 89 ? -12.203 -9.570 -12.864 1.00 95.38 89 ALA A O 1
ATOM 718 N N . ARG A 1 90 ? -13.584 -10.958 -11.750 1.00 94.06 90 ARG A N 1
ATOM 719 C CA . ARG A 1 90 ? -12.558 -11.459 -10.820 1.00 94.06 90 ARG A CA 1
ATOM 720 C C . ARG A 1 90 ? -11.367 -12.055 -11.598 1.00 94.06 90 ARG A C 1
ATOM 722 O O . ARG A 1 90 ? -11.601 -12.751 -12.588 1.00 94.06 90 ARG A O 1
ATOM 729 N N . PRO A 1 91 ? -10.115 -11.835 -11.150 1.00 92.50 91 PRO A N 1
ATOM 730 C CA . PRO A 1 91 ? -9.717 -11.134 -9.919 1.00 92.50 91 PRO A CA 1
ATOM 731 C C . PRO A 1 91 ? -9.569 -9.599 -10.041 1.00 92.50 91 PRO A C 1
ATOM 733 O O . PRO A 1 91 ? -9.170 -8.965 -9.072 1.00 92.50 91 PRO A O 1
ATOM 736 N N . TYR A 1 92 ? -9.899 -8.991 -11.186 1.00 94.94 92 TYR A N 1
ATOM 737 C CA . TYR A 1 92 ? -9.663 -7.563 -11.486 1.00 94.94 92 TYR A CA 1
ATOM 738 C C . TYR A 1 92 ? -10.775 -6.610 -11.019 1.00 94.94 92 TYR A C 1
ATOM 740 O O . TYR A 1 92 ? -10.735 -5.410 -11.291 1.00 94.94 92 TYR A O 1
ATOM 748 N N . ASP A 1 93 ? -11.784 -7.144 -10.337 1.00 96.19 93 ASP A N 1
ATOM 749 C CA . ASP A 1 93 ? -12.912 -6.404 -9.767 1.00 96.19 93 ASP A CA 1
ATOM 750 C C . ASP A 1 93 ? -12.535 -5.591 -8.517 1.00 96.19 93 ASP A C 1
ATOM 752 O O . ASP A 1 93 ? -13.351 -4.823 -8.011 1.00 96.19 93 ASP A O 1
ATOM 756 N N . VAL A 1 94 ? -11.301 -5.734 -8.027 1.00 97.56 94 VAL A N 1
ATOM 757 C CA . VAL A 1 94 ? -10.677 -4.827 -7.060 1.00 97.56 94 VAL A CA 1
ATOM 758 C C . VAL A 1 94 ? -9.329 -4.390 -7.613 1.00 97.56 94 VAL A C 1
ATOM 760 O O . VAL A 1 94 ? -8.515 -5.224 -8.005 1.00 97.56 94 VAL A O 1
ATOM 763 N N . GLN A 1 95 ? -9.097 -3.084 -7.636 1.00 96.38 95 GLN A N 1
ATOM 764 C CA . GLN A 1 95 ? -7.847 -2.485 -8.088 1.00 96.38 95 GLN A CA 1
ATOM 765 C C . GLN A 1 95 ? -7.255 -1.612 -6.986 1.00 96.38 95 GLN A C 1
ATOM 767 O O . GLN A 1 95 ? -7.927 -1.246 -6.020 1.00 96.38 95 GLN A O 1
ATOM 772 N N . LEU A 1 96 ? -5.967 -1.322 -7.124 1.00 97.62 96 LEU A N 1
ATOM 773 C CA . LEU A 1 96 ? -5.225 -0.474 -6.203 1.00 97.62 96 LEU A CA 1
ATOM 774 C C . LEU A 1 96 ? -5.069 0.922 -6.799 1.00 97.62 96 LEU A C 1
ATOM 776 O O . LEU A 1 96 ? -4.694 1.055 -7.974 1.00 97.62 96 LEU A O 1
ATOM 780 N N . GLY A 1 97 ? -5.315 1.939 -5.977 1.00 96.56 97 GLY A N 1
ATOM 781 C CA . GLY A 1 97 ? -5.079 3.331 -6.334 1.00 96.56 97 GLY A CA 1
ATOM 782 C C . GLY A 1 97 ? -3.609 3.583 -6.675 1.00 96.56 97 GLY A C 1
ATOM 783 O O . GLY A 1 97 ? -2.701 2.952 -6.143 1.00 96.56 97 GLY A O 1
ATOM 784 N N . ARG A 1 98 ? -3.329 4.536 -7.568 1.00 96.94 98 ARG A N 1
ATOM 785 C CA . ARG A 1 98 ? -1.946 4.877 -7.955 1.00 96.94 98 ARG A CA 1
ATOM 786 C C . ARG A 1 98 ? -1.340 5.865 -6.954 1.00 96.94 98 ARG A C 1
ATOM 788 O O . ARG A 1 98 ? -0.960 6.981 -7.312 1.00 96.94 98 ARG A O 1
ATOM 795 N N . LEU A 1 99 ? -1.284 5.462 -5.681 1.00 97.25 99 LEU A N 1
ATOM 796 C CA . LEU A 1 99 ? -0.966 6.362 -4.567 1.00 97.25 99 LEU A CA 1
ATOM 797 C C . LEU A 1 99 ? 0.449 6.940 -4.636 1.00 97.25 99 LEU A C 1
ATOM 799 O O . LEU A 1 99 ? 0.667 8.066 -4.188 1.00 97.25 99 LEU A O 1
ATOM 803 N N . GLY A 1 100 ? 1.402 6.202 -5.211 1.00 97.56 100 GLY A N 1
ATOM 804 C CA . GLY A 1 100 ? 2.758 6.702 -5.412 1.00 97.56 100 GLY A CA 1
ATOM 805 C C . GLY A 1 100 ? 2.796 7.847 -6.422 1.00 97.56 100 GLY A C 1
ATOM 806 O O . GLY A 1 100 ? 3.390 8.889 -6.147 1.00 97.56 100 GLY A O 1
ATOM 807 N N . GLU A 1 101 ? 2.085 7.716 -7.548 1.00 96.56 101 GLU A N 1
ATOM 808 C CA . GLU A 1 101 ? 1.937 8.820 -8.504 1.00 96.56 101 GLU A CA 1
ATOM 809 C C . GLU A 1 101 ? 1.183 10.006 -7.882 1.00 96.56 101 GLU A C 1
ATOM 811 O O . GLU A 1 101 ? 1.630 11.148 -8.001 1.00 96.56 101 GLU A O 1
ATOM 816 N N . GLU A 1 102 ? 0.061 9.752 -7.205 1.00 95.25 102 GLU A N 1
ATOM 817 C CA . GLU A 1 102 ? -0.760 10.800 -6.587 1.00 95.25 102 GLU A CA 1
ATOM 818 C C . GLU A 1 102 ? 0.034 11.639 -5.579 1.00 95.25 102 GLU A C 1
ATOM 820 O O . GLU A 1 102 ? -0.053 12.870 -5.600 1.00 95.25 102 GLU A O 1
ATOM 825 N N . LEU A 1 103 ? 0.844 11.005 -4.724 1.00 95.25 103 LEU A N 1
ATOM 826 C CA . LEU A 1 103 ? 1.675 11.718 -3.753 1.00 95.25 103 LEU A CA 1
ATOM 827 C C . LEU A 1 103 ? 2.802 12.512 -4.403 1.00 95.25 103 LEU A C 1
ATOM 829 O O . LEU A 1 103 ? 3.012 13.662 -4.018 1.00 95.25 103 LEU A O 1
ATOM 833 N N . LEU A 1 104 ? 3.493 11.953 -5.400 1.00 95.50 104 LEU A N 1
ATOM 834 C CA . LEU A 1 104 ? 4.523 12.688 -6.139 1.00 95.50 104 LEU A CA 1
ATOM 835 C C . LEU A 1 104 ? 3.938 13.953 -6.782 1.00 95.50 104 LEU A C 1
ATOM 837 O O . LEU A 1 104 ? 4.500 15.040 -6.635 1.00 95.50 104 LEU A O 1
ATOM 841 N N . LEU A 1 105 ? 2.764 13.841 -7.410 1.00 93.31 105 LEU A N 1
ATOM 842 C CA . LEU A 1 105 ? 2.057 14.982 -7.993 1.00 93.31 105 LEU A CA 1
ATOM 843 C C . LEU A 1 105 ? 1.616 15.998 -6.931 1.00 93.31 105 LEU A C 1
ATOM 845 O O . LEU A 1 105 ? 1.812 17.198 -7.121 1.00 93.31 105 LEU A O 1
ATOM 849 N N . LYS A 1 106 ? 1.085 15.539 -5.789 1.00 92.44 106 LYS A N 1
ATOM 850 C CA . LYS A 1 106 ? 0.718 16.401 -4.648 1.00 92.44 106 LYS A CA 1
ATOM 851 C C . LYS A 1 106 ? 1.926 17.167 -4.093 1.00 92.44 106 LYS A C 1
ATOM 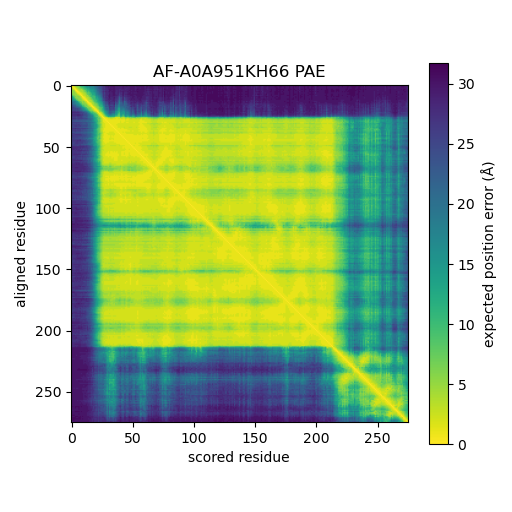853 O O . LYS A 1 106 ? 1.769 18.293 -3.632 1.00 92.44 106 LYS A O 1
ATOM 858 N N . GLN A 1 107 ? 3.123 16.583 -4.170 1.00 92.94 107 GLN A N 1
ATOM 859 C CA . GLN A 1 107 ? 4.398 17.206 -3.795 1.00 92.94 107 GLN A CA 1
ATOM 860 C C . GLN A 1 107 ? 4.995 18.104 -4.898 1.00 92.94 107 GLN A C 1
ATOM 862 O O . GLN A 1 107 ? 6.057 18.687 -4.696 1.00 92.94 107 GLN A O 1
ATOM 867 N N . GLY A 1 108 ? 4.354 18.216 -6.067 1.00 93.88 108 GLY A N 1
ATOM 868 C CA . GLY A 1 108 ? 4.874 18.981 -7.204 1.00 93.88 108 GLY A CA 1
ATOM 869 C C . GLY A 1 108 ? 6.077 18.331 -7.899 1.00 93.88 108 GLY A C 1
ATOM 870 O O . GLY A 1 108 ? 6.825 19.018 -8.593 1.00 93.88 108 GLY A O 1
ATOM 871 N N . ARG A 1 109 ? 6.291 17.022 -7.711 1.00 93.12 109 ARG A N 1
ATOM 872 C CA . ARG A 1 109 ? 7.390 16.264 -8.323 1.00 93.12 109 ARG A CA 1
ATOM 873 C C . ARG A 1 109 ? 6.948 15.694 -9.669 1.00 93.12 109 ARG A C 1
ATOM 875 O O . ARG A 1 109 ? 6.106 14.799 -9.725 1.00 93.12 109 ARG A O 1
ATOM 882 N N . ASP A 1 110 ? 7.561 16.168 -10.752 1.00 90.50 110 ASP A N 1
ATOM 883 C CA . ASP A 1 110 ? 7.403 15.549 -12.070 1.00 90.50 110 ASP A CA 1
ATOM 884 C C . ASP A 1 110 ? 8.343 14.346 -12.215 1.00 90.50 110 ASP A C 1
ATOM 886 O O . ASP A 1 110 ? 9.531 14.479 -12.510 1.00 90.50 110 ASP A O 1
ATOM 890 N N . TRP A 1 111 ? 7.798 13.151 -11.998 1.00 92.19 111 TRP A N 1
ATOM 891 C CA . TRP A 1 111 ? 8.551 11.901 -12.091 1.00 92.19 111 TRP A CA 1
ATOM 892 C C . TRP A 1 111 ? 8.890 11.491 -13.533 1.00 92.19 111 TRP A C 1
ATOM 894 O O . TRP A 1 111 ? 9.733 10.615 -13.724 1.00 92.19 111 TRP A O 1
ATOM 904 N N . ARG A 1 112 ? 8.273 12.115 -14.550 1.00 91.44 112 ARG A N 1
ATOM 905 C CA . ARG A 1 112 ? 8.487 11.786 -15.973 1.00 91.44 112 ARG A CA 1
ATOM 906 C C . ARG A 1 112 ? 9.769 12.400 -16.538 1.00 91.44 112 ARG A C 1
ATOM 908 O O . ARG A 1 112 ? 10.245 11.968 -17.585 1.00 91.44 112 ARG A O 1
ATOM 915 N N . GLY A 1 113 ? 10.328 13.403 -15.863 1.00 86.50 113 GLY A N 1
ATOM 916 C CA . GLY A 1 113 ? 11.596 14.022 -16.241 1.00 86.50 113 GLY A CA 1
ATOM 917 C C . GLY A 1 113 ? 12.814 13.131 -15.954 1.00 86.50 113 GLY A C 1
ATOM 918 O O . GLY A 1 113 ? 12.696 12.065 -15.346 1.00 86.50 113 GLY A O 1
ATOM 919 N N . PRO A 1 114 ? 14.023 13.547 -16.366 1.00 83.06 114 PRO A N 1
ATOM 920 C CA . PRO A 1 114 ? 15.253 12.901 -15.927 1.00 83.06 114 PRO A CA 1
ATOM 921 C C . PRO A 1 114 ? 15.356 12.927 -14.397 1.00 83.06 114 PRO A C 1
ATOM 923 O O . PRO A 1 114 ? 15.211 13.983 -13.783 1.00 83.06 114 PRO A O 1
ATOM 926 N N . SER A 1 115 ? 15.647 11.782 -13.786 1.00 82.19 115 SER A N 1
ATOM 927 C CA . SER A 1 115 ? 15.933 11.689 -12.355 1.00 82.19 115 SER A CA 1
ATOM 928 C C . SER A 1 115 ? 17.295 11.046 -12.148 1.00 82.19 115 SER A C 1
ATOM 930 O O . SER A 1 115 ? 17.577 10.007 -12.737 1.00 82.19 115 SER A O 1
ATOM 932 N N . ALA A 1 116 ? 18.129 11.659 -11.311 1.00 84.75 116 ALA A N 1
ATOM 933 C CA . ALA A 1 116 ? 19.332 11.026 -10.790 1.00 84.75 116 ALA A CA 1
ATOM 934 C C . ALA A 1 116 ? 18.999 10.313 -9.475 1.00 84.75 116 ALA A C 1
ATOM 936 O O . ALA A 1 116 ? 18.133 10.760 -8.719 1.00 84.75 116 ALA A O 1
ATOM 937 N N . GLY A 1 117 ? 19.711 9.228 -9.201 1.00 90.94 117 GLY A N 1
ATOM 938 C CA . GLY A 1 117 ? 19.511 8.431 -8.005 1.00 90.94 117 GLY A CA 1
ATOM 939 C C . GLY A 1 117 ? 20.766 7.677 -7.600 1.00 90.94 117 GLY A C 1
ATOM 940 O O . GLY A 1 117 ? 21.803 7.740 -8.263 1.00 90.94 117 GLY A O 1
ATOM 941 N N . VAL A 1 118 ? 20.654 6.971 -6.486 1.00 94.62 118 VAL A N 1
ATOM 942 C CA . VAL A 1 118 ? 21.628 5.985 -6.038 1.00 94.62 118 VAL A CA 1
ATOM 943 C C . VAL A 1 118 ? 21.284 4.631 -6.645 1.00 94.62 118 VAL A C 1
ATOM 945 O O . VAL A 1 118 ? 20.118 4.312 -6.874 1.00 94.62 118 VAL A O 1
ATOM 948 N N . GLN A 1 119 ? 22.299 3.809 -6.878 1.00 90.12 119 GLN A N 1
ATOM 949 C CA . GLN A 1 119 ? 22.099 2.449 -7.358 1.00 90.12 119 GLN A CA 1
ATOM 950 C C . GLN A 1 119 ? 22.220 1.469 -6.195 1.00 90.12 119 GLN A C 1
ATOM 952 O O . GLN A 1 119 ? 23.218 1.476 -5.476 1.00 90.12 119 GLN A O 1
ATOM 957 N N . LEU A 1 120 ? 21.209 0.616 -6.016 1.00 94.56 120 LEU A N 1
ATOM 958 C CA . LEU A 1 120 ? 21.321 -0.521 -5.106 1.00 94.56 120 LEU A CA 1
ATOM 959 C C . LEU A 1 120 ? 22.196 -1.605 -5.743 1.00 94.56 120 LEU A C 1
ATOM 961 O O . LEU A 1 120 ? 22.053 -1.914 -6.928 1.00 94.56 120 LEU A O 1
ATOM 965 N N . GLU A 1 121 ? 23.074 -2.204 -4.941 1.00 93.69 121 GLU A N 1
ATOM 966 C CA . GLU A 1 121 ? 23.916 -3.319 -5.373 1.00 93.69 121 GLU A CA 1
ATOM 967 C C . GLU A 1 121 ? 23.077 -4.557 -5.717 1.00 93.69 121 GLU A C 1
ATOM 969 O O . GLU A 1 121 ? 22.151 -4.922 -4.989 1.00 93.69 121 GLU A O 1
ATOM 974 N N . GLY A 1 122 ? 23.435 -5.236 -6.809 1.00 96.12 122 GLY A N 1
ATOM 975 C CA . GLY A 1 122 ? 22.811 -6.486 -7.239 1.00 96.12 122 GLY A CA 1
ATOM 976 C C . GLY A 1 122 ? 22.253 -6.438 -8.665 1.00 96.12 122 GLY A C 1
ATOM 977 O O . GLY A 1 122 ? 22.536 -5.501 -9.414 1.00 96.12 122 GLY A O 1
ATOM 978 N N . PRO A 1 123 ? 21.489 -7.470 -9.072 1.00 97.44 123 PRO A N 1
ATOM 979 C CA . PRO A 1 123 ? 20.891 -7.528 -10.399 1.00 97.44 123 PRO A CA 1
ATOM 980 C C . PRO A 1 123 ? 19.871 -6.406 -10.582 1.00 97.44 123 PRO A C 1
ATOM 982 O O . PRO A 1 123 ? 19.238 -5.972 -9.622 1.00 97.44 123 PRO A O 1
ATOM 985 N N . CYS A 1 124 ? 19.696 -5.974 -11.827 1.00 97.19 124 CYS A N 1
ATOM 986 C CA . CYS A 1 124 ? 18.763 -4.919 -12.196 1.00 97.19 124 CYS A CA 1
ATOM 987 C C . CYS A 1 124 ? 17.791 -5.401 -13.268 1.00 97.19 124 CYS A C 1
ATOM 989 O O . CYS A 1 124 ? 18.148 -6.188 -14.147 1.00 97.19 124 CYS A O 1
ATOM 991 N N . ARG A 1 125 ? 16.579 -4.853 -13.226 1.00 97.31 125 ARG A N 1
ATOM 992 C CA . ARG A 1 125 ? 15.564 -4.973 -14.267 1.00 97.31 125 ARG A CA 1
ATOM 993 C C . ARG A 1 125 ? 15.159 -3.584 -14.741 1.00 97.31 125 ARG A C 1
ATOM 995 O O . ARG A 1 125 ? 14.761 -2.762 -13.922 1.00 97.31 125 ARG A O 1
ATOM 1002 N N . SER A 1 126 ? 15.222 -3.349 -16.049 1.00 96.94 126 SER A N 1
ATOM 1003 C CA . SER A 1 126 ? 14.766 -2.105 -16.679 1.00 96.94 126 SER A CA 1
ATOM 1004 C C . SER A 1 126 ? 13.307 -2.202 -17.128 1.00 96.94 126 SER A C 1
ATOM 1006 O O . SER A 1 126 ? 12.866 -3.255 -17.587 1.00 96.94 126 SER A O 1
ATOM 1008 N N . PHE A 1 127 ? 12.589 -1.085 -17.035 1.00 96.88 127 PHE A N 1
ATOM 1009 C CA . PHE A 1 127 ? 11.198 -0.916 -17.450 1.00 96.88 127 PHE A CA 1
ATOM 1010 C C . PHE A 1 127 ? 11.146 0.169 -18.526 1.00 96.88 127 PHE A C 1
ATOM 1012 O O . PHE A 1 127 ? 11.442 1.336 -18.263 1.00 96.88 127 PHE A O 1
ATOM 1019 N N . ALA A 1 128 ? 10.837 -0.221 -19.763 1.00 96.25 128 ALA A N 1
ATOM 1020 C CA . ALA A 1 128 ? 10.914 0.671 -20.920 1.00 96.25 128 ALA A CA 1
ATOM 1021 C C . ALA A 1 128 ? 9.816 1.746 -20.905 1.00 96.25 128 ALA A C 1
ATOM 1023 O O . ALA A 1 128 ? 10.013 2.840 -21.426 1.00 96.25 128 ALA A O 1
ATOM 1024 N N . GLU A 1 129 ? 8.685 1.444 -20.273 1.00 96.19 129 GLU A N 1
ATOM 1025 C CA . GLU A 1 129 ? 7.507 2.297 -20.143 1.00 96.19 129 GLU A CA 1
ATOM 1026 C C . GLU A 1 129 ? 7.805 3.584 -19.367 1.00 96.19 129 GLU A C 1
ATOM 1028 O O . GLU A 1 129 ? 7.256 4.637 -19.683 1.00 96.19 129 GLU A O 1
ATOM 1033 N N . THR A 1 130 ? 8.686 3.504 -18.365 1.00 96.50 130 THR A N 1
ATOM 1034 C CA . THR A 1 130 ? 9.081 4.646 -17.525 1.00 96.50 130 THR A CA 1
ATOM 1035 C C . THR A 1 130 ? 10.548 5.034 -17.689 1.00 96.50 130 THR A C 1
ATOM 1037 O O . THR A 1 130 ? 10.966 6.085 -17.205 1.00 96.50 130 THR A O 1
ATOM 1040 N N . GLY A 1 131 ? 11.345 4.202 -18.366 1.00 94.44 131 GLY A N 1
ATOM 1041 C CA . GLY A 1 131 ? 12.789 4.381 -18.492 1.00 94.44 131 GLY A CA 1
ATOM 1042 C C . GLY A 1 131 ? 13.545 4.215 -17.170 1.00 94.44 131 GLY A C 1
ATOM 1043 O O . GLY A 1 131 ? 14.652 4.732 -17.051 1.00 94.44 131 GLY A O 1
ATOM 1044 N N . ARG A 1 132 ? 12.952 3.540 -16.174 1.00 96.44 132 ARG A N 1
ATOM 1045 C CA . ARG A 1 132 ? 13.539 3.305 -14.842 1.00 96.44 132 ARG A CA 1
ATOM 1046 C C . ARG A 1 132 ? 14.028 1.875 -14.686 1.00 96.44 132 ARG A C 1
ATOM 1048 O O . ARG A 1 132 ? 13.599 0.974 -15.409 1.00 96.44 132 ARG A O 1
ATOM 1055 N N . ALA A 1 133 ? 14.890 1.650 -13.701 1.00 96.44 133 ALA A N 1
ATOM 1056 C CA . ALA A 1 133 ? 15.299 0.314 -13.293 1.00 96.44 133 ALA A CA 1
ATOM 1057 C C . ALA A 1 133 ? 15.007 0.049 -11.812 1.00 96.44 133 ALA A C 1
ATOM 1059 O O . ALA A 1 133 ? 15.013 0.955 -10.982 1.00 96.44 133 ALA A O 1
ATOM 1060 N N . VAL A 1 134 ? 14.777 -1.219 -11.484 1.00 98.31 134 VAL A N 1
ATOM 1061 C CA . VAL A 1 134 ? 14.694 -1.715 -10.106 1.00 98.31 134 VAL A CA 1
ATOM 1062 C C . VAL A 1 134 ? 15.853 -2.680 -9.905 1.00 98.31 134 VAL A C 1
ATOM 1064 O O . VAL A 1 134 ? 16.036 -3.594 -10.711 1.00 98.31 134 VAL A O 1
ATOM 1067 N N . CYS A 1 135 ? 16.645 -2.475 -8.854 1.00 98.00 135 CYS A N 1
ATOM 1068 C CA . CYS A 1 135 ? 17.878 -3.224 -8.612 1.00 98.00 135 CYS A CA 1
ATOM 1069 C C . CYS A 1 135 ? 17.933 -3.826 -7.204 1.00 98.00 135 CYS A C 1
ATOM 1071 O O . CYS A 1 135 ? 17.268 -3.351 -6.280 1.00 98.00 135 CYS A O 1
ATOM 1073 N N . GLY A 1 136 ? 18.773 -4.846 -7.032 1.00 97.06 136 GLY A N 1
ATOM 1074 C CA . GLY A 1 136 ? 19.202 -5.338 -5.725 1.00 97.06 136 GLY A CA 1
ATOM 1075 C C . GLY A 1 136 ? 18.052 -5.759 -4.813 1.00 97.06 136 GLY A C 1
ATOM 1076 O O . GLY A 1 136 ? 17.147 -6.486 -5.226 1.00 97.06 136 GLY A O 1
ATOM 1077 N N . ALA A 1 137 ? 18.078 -5.282 -3.565 1.00 97.50 137 ALA A N 1
ATOM 1078 C CA . ALA A 1 137 ? 17.060 -5.597 -2.563 1.00 97.50 137 ALA A CA 1
ATOM 1079 C C . ALA A 1 137 ? 15.636 -5.220 -3.012 1.00 97.50 137 ALA A C 1
ATOM 1081 O O . ALA A 1 137 ? 14.702 -5.983 -2.769 1.00 97.50 137 ALA A O 1
ATOM 1082 N N . PHE A 1 138 ? 15.468 -4.098 -3.720 1.00 98.56 138 PHE A N 1
ATOM 1083 C CA . PHE A 1 138 ? 14.165 -3.703 -4.261 1.00 98.56 138 PHE A CA 1
ATOM 1084 C C . PHE A 1 138 ? 13.687 -4.639 -5.363 1.00 98.56 138 PHE A C 1
ATOM 1086 O O . PHE A 1 138 ? 12.506 -4.973 -5.388 1.00 98.56 138 PHE A O 1
ATOM 1093 N N . LEU A 1 139 ? 14.584 -5.121 -6.230 1.00 98.19 139 LEU A N 1
ATOM 1094 C CA . LEU A 1 139 ? 14.201 -6.078 -7.269 1.00 98.19 139 LEU A CA 1
ATOM 1095 C C . LEU A 1 139 ? 13.782 -7.415 -6.653 1.00 98.19 139 LEU A C 1
ATOM 1097 O O . LEU A 1 139 ? 12.751 -7.962 -7.035 1.00 98.19 139 LEU A O 1
ATOM 1101 N N . ASN A 1 140 ? 14.533 -7.899 -5.661 1.00 97.25 140 ASN A N 1
ATOM 1102 C CA . ASN A 1 140 ? 14.200 -9.128 -4.938 1.00 97.25 140 ASN A CA 1
ATOM 1103 C C . ASN A 1 140 ? 12.835 -9.020 -4.242 1.00 97.25 140 ASN A C 1
ATOM 1105 O O . ASN A 1 140 ? 12.031 -9.951 -4.303 1.00 97.25 140 ASN A O 1
ATOM 1109 N N . TYR A 1 141 ? 12.558 -7.885 -3.592 1.00 97.50 141 TYR A N 1
ATOM 1110 C CA . TYR A 1 141 ? 11.270 -7.646 -2.945 1.00 97.50 141 TYR A CA 1
ATOM 1111 C C . TYR A 1 141 ? 10.132 -7.591 -3.969 1.00 97.50 141 TYR A C 1
ATOM 1113 O O . TYR A 1 141 ? 9.137 -8.295 -3.815 1.00 97.50 141 TYR A O 1
ATOM 1121 N N . TRP A 1 142 ? 10.319 -6.835 -5.055 1.00 97.88 142 TRP A N 1
ATOM 1122 C CA . TRP A 1 142 ? 9.348 -6.724 -6.140 1.00 97.88 142 TRP A CA 1
ATOM 1123 C C . TRP A 1 142 ? 9.002 -8.092 -6.742 1.00 97.88 142 TRP A C 1
ATOM 1125 O O . TRP A 1 142 ? 7.833 -8.410 -6.877 1.00 97.88 142 TRP A O 1
ATOM 1135 N N . GLN A 1 143 ? 9.997 -8.939 -7.022 1.00 97.06 143 GLN A N 1
ATOM 1136 C CA . GLN A 1 143 ? 9.803 -10.268 -7.625 1.00 97.06 143 GLN A CA 1
ATOM 1137 C C . GLN A 1 143 ? 9.212 -11.320 -6.679 1.00 97.06 143 GLN A C 1
ATOM 1139 O O . GLN A 1 143 ? 8.821 -12.393 -7.132 1.00 97.06 143 GLN A O 1
ATOM 1144 N N . SER A 1 144 ? 9.189 -11.058 -5.371 1.00 95.50 144 SER A N 1
ATOM 1145 C CA . SER A 1 144 ? 8.677 -11.997 -4.364 1.00 95.50 144 SER A CA 1
ATOM 1146 C C . SER A 1 144 ? 7.289 -11.633 -3.838 1.00 95.50 144 SER A C 1
ATOM 1148 O O . SER A 1 144 ? 6.714 -12.407 -3.075 1.00 95.50 144 SER A O 1
ATOM 1150 N N . HIS A 1 145 ? 6.739 -10.492 -4.257 1.00 95.62 145 HIS A N 1
ATOM 1151 C CA . HIS A 1 145 ? 5.447 -9.986 -3.808 1.00 95.62 145 HIS A CA 1
ATOM 1152 C C . HIS A 1 145 ? 4.585 -9.567 -4.998 1.00 95.62 145 HIS A C 1
ATOM 1154 O O . HIS A 1 145 ? 5.080 -9.057 -6.002 1.00 95.62 145 HIS A O 1
ATOM 1160 N N . GLY A 1 146 ? 3.279 -9.751 -4.855 1.00 96.62 146 GLY A N 1
ATOM 1161 C CA . GLY A 1 146 ? 2.295 -9.471 -5.887 1.00 96.62 146 GLY A CA 1
ATOM 1162 C C . GLY A 1 146 ? 0.894 -9.821 -5.407 1.00 96.62 146 GLY A C 1
ATOM 1163 O O . GLY A 1 146 ? 0.726 -10.385 -4.323 1.00 96.62 146 GLY A O 1
ATOM 1164 N N . LEU A 1 147 ? -0.107 -9.445 -6.198 1.00 96.69 147 LEU A N 1
ATOM 1165 C CA . LEU A 1 147 ? -1.486 -9.876 -5.971 1.00 96.69 147 LEU A CA 1
ATOM 1166 C C . LEU A 1 147 ? -1.650 -11.349 -6.363 1.00 96.69 147 LEU A C 1
ATOM 1168 O O . LEU A 1 147 ? -0.999 -11.793 -7.293 1.00 96.69 147 LEU A O 1
ATOM 1172 N N . ASP A 1 148 ? -2.543 -12.092 -5.715 1.00 94.56 148 ASP A N 1
ATOM 1173 C CA . ASP A 1 148 ? -2.950 -13.419 -6.180 1.00 94.56 148 ASP A CA 1
ATOM 1174 C C . ASP A 1 148 ? -3.887 -13.257 -7.380 1.00 94.56 148 ASP A C 1
ATOM 1176 O O . ASP A 1 148 ? -5.065 -12.899 -7.248 1.00 94.56 148 ASP A O 1
ATOM 1180 N N . LEU A 1 149 ? -3.341 -13.489 -8.573 1.00 95.19 149 LEU A N 1
ATOM 1181 C CA . LEU A 1 149 ? -4.093 -13.459 -9.819 1.00 95.19 149 LEU A CA 1
ATOM 1182 C C . LEU A 1 149 ? -4.197 -14.849 -10.460 1.00 95.19 149 LEU A C 1
ATOM 1184 O O . LEU A 1 149 ? -4.533 -14.938 -11.649 1.00 95.19 149 LEU A O 1
ATOM 1188 N N . GLY A 1 150 ? -3.939 -15.903 -9.679 1.00 92.88 150 GLY A N 1
ATOM 1189 C CA . GLY A 1 150 ? -4.059 -17.304 -10.069 1.00 92.88 150 GLY A CA 1
ATOM 1190 C C . GLY A 1 150 ? -2.856 -17.893 -10.807 1.00 92.88 150 GLY A C 1
ATOM 1191 O O . GLY A 1 150 ? -2.979 -19.005 -11.329 1.00 92.88 150 GLY A O 1
ATOM 1192 N N . ASP A 1 151 ? -1.720 -17.192 -10.877 1.00 94.12 151 ASP A N 1
ATOM 1193 C CA . ASP A 1 151 ? -0.520 -17.737 -11.513 1.00 94.12 151 ASP A CA 1
ATOM 1194 C C . ASP A 1 151 ? 0.221 -18.700 -10.557 1.00 94.12 151 ASP A C 1
ATOM 1196 O O . ASP A 1 151 ? 0.124 -18.601 -9.330 1.00 94.12 151 ASP A O 1
ATOM 1200 N N . PRO A 1 152 ? 0.947 -19.706 -11.083 1.00 91.88 152 PRO A N 1
ATOM 1201 C CA . PRO A 1 152 ? 1.741 -20.591 -10.243 1.00 91.88 152 PRO A CA 1
ATOM 1202 C C . PRO A 1 152 ? 2.993 -19.867 -9.726 1.00 91.88 152 PRO A C 1
ATOM 1204 O O . PRO A 1 152 ? 3.961 -19.674 -10.462 1.00 91.88 152 PRO A O 1
ATOM 1207 N N . GLY A 1 153 ? 3.001 -19.543 -8.433 1.00 89.25 153 GLY A N 1
ATOM 1208 C CA . GLY A 1 153 ? 4.087 -18.780 -7.811 1.00 89.25 153 GLY A CA 1
ATOM 1209 C C . GLY A 1 153 ? 3.974 -17.286 -8.114 1.00 89.25 153 GLY A C 1
ATOM 1210 O O . GLY A 1 153 ? 2.935 -16.837 -8.568 1.00 89.25 153 GLY A O 1
ATOM 1211 N N . MET A 1 154 ? 5.033 -16.517 -7.844 1.00 94.75 154 MET A N 1
ATOM 1212 C CA . MET A 1 154 ? 5.007 -15.071 -8.078 1.00 94.75 154 MET A CA 1
ATOM 1213 C C . MET A 1 154 ? 5.362 -14.741 -9.527 1.00 94.75 154 MET A C 1
ATOM 1215 O O . MET A 1 154 ? 6.489 -14.988 -9.969 1.00 94.75 154 MET A O 1
ATOM 1219 N N . SER A 1 155 ? 4.408 -14.173 -10.260 1.00 96.88 155 SER A N 1
ATOM 1220 C CA . SER A 1 155 ? 4.608 -13.715 -11.632 1.00 96.88 155 SER A CA 1
ATOM 1221 C C . SER A 1 155 ? 4.884 -12.213 -11.720 1.00 96.88 155 SER A C 1
ATOM 1223 O O . SER A 1 155 ? 4.531 -11.415 -10.855 1.00 96.88 155 SER A O 1
ATOM 1225 N N . GLU A 1 156 ? 5.458 -11.797 -12.847 1.00 96.31 156 GLU A N 1
ATOM 1226 C CA . GLU A 1 156 ? 5.680 -10.380 -13.136 1.00 96.31 156 GLU A CA 1
ATOM 1227 C C . GLU A 1 156 ? 4.379 -9.564 -13.146 1.00 96.31 156 GLU A C 1
ATOM 1229 O O . GLU A 1 156 ? 4.338 -8.435 -12.660 1.00 96.31 156 GLU A O 1
ATOM 1234 N N . ARG A 1 157 ? 3.307 -10.142 -13.693 1.00 96.44 157 ARG A N 1
ATOM 1235 C CA . ARG A 1 157 ? 1.985 -9.514 -13.768 1.00 96.44 157 ARG A CA 1
ATOM 1236 C C . ARG A 1 157 ? 1.418 -9.247 -12.379 1.00 96.44 157 ARG A C 1
ATOM 1238 O O . ARG A 1 157 ? 0.785 -8.218 -12.173 1.00 96.44 157 ARG A O 1
ATOM 1245 N N . GLU A 1 158 ? 1.644 -10.151 -11.438 1.00 97.44 158 GLU A N 1
ATOM 1246 C CA . GLU A 1 158 ? 1.173 -10.030 -10.060 1.00 97.44 158 GLU A CA 1
ATOM 1247 C C . GLU A 1 158 ? 1.951 -8.965 -9.288 1.00 97.44 158 GLU A C 1
ATOM 1249 O O . GLU A 1 158 ? 1.340 -8.143 -8.598 1.00 97.44 158 GLU A O 1
ATOM 1254 N N . SER A 1 159 ? 3.272 -8.900 -9.474 1.00 97.94 159 SER A N 1
ATOM 1255 C CA . SER A 1 159 ? 4.110 -7.819 -8.943 1.00 97.94 159 SER A CA 1
ATOM 1256 C C . SER A 1 159 ? 3.735 -6.457 -9.535 1.00 97.94 159 SER A C 1
ATOM 1258 O O . SER A 1 159 ? 3.609 -5.472 -8.804 1.00 97.94 159 SER A O 1
ATOM 1260 N N . LEU A 1 160 ? 3.480 -6.392 -10.847 1.00 97.94 160 LEU A N 1
ATOM 1261 C CA . LEU A 1 160 ? 2.968 -5.191 -11.517 1.00 97.94 160 LEU A CA 1
ATOM 1262 C C . LEU A 1 160 ? 1.586 -4.790 -10.996 1.00 97.94 160 LEU A C 1
ATOM 1264 O O . LEU A 1 160 ? 1.319 -3.603 -10.832 1.00 97.94 160 LEU A O 1
ATOM 1268 N N . ALA A 1 161 ? 0.703 -5.744 -10.719 1.00 97.38 161 ALA A N 1
ATOM 1269 C CA . ALA A 1 161 ? -0.629 -5.431 -10.220 1.00 97.38 161 ALA A CA 1
ATOM 1270 C C . ALA A 1 161 ? -0.599 -4.888 -8.781 1.00 97.38 161 ALA A C 1
ATOM 1272 O O . ALA A 1 161 ? -1.405 -4.019 -8.450 1.00 97.38 161 ALA A O 1
ATOM 1273 N N . LEU A 1 162 ? 0.352 -5.342 -7.955 1.00 98.06 162 LEU A N 1
ATOM 1274 C CA . LEU A 1 162 ? 0.535 -4.837 -6.593 1.00 98.06 162 LEU A CA 1
ATOM 1275 C C . LEU A 1 162 ? 1.258 -3.483 -6.560 1.00 98.06 162 LEU A C 1
ATOM 1277 O O . LEU A 1 162 ? 0.771 -2.534 -5.957 1.00 98.06 162 LEU A O 1
ATOM 1281 N N . PHE A 1 163 ? 2.418 -3.366 -7.206 1.00 98.56 163 PHE A N 1
ATOM 1282 C CA . PHE A 1 163 ? 3.275 -2.180 -7.067 1.00 98.56 163 PHE A CA 1
ATOM 1283 C C . PHE A 1 163 ? 3.155 -1.203 -8.236 1.00 98.56 163 PHE A C 1
ATOM 1285 O O . PHE A 1 163 ? 3.331 0.006 -8.073 1.00 98.56 163 PHE A O 1
ATOM 1292 N N . GLY A 1 164 ? 2.835 -1.717 -9.420 1.00 98.12 164 GLY A N 1
ATOM 1293 C CA . GLY A 1 164 ? 2.943 -0.998 -10.681 1.00 98.12 164 GLY A CA 1
ATOM 1294 C C . GLY A 1 164 ? 4.379 -0.802 -11.147 1.00 98.12 164 GLY A C 1
ATOM 1295 O O . GLY A 1 164 ? 5.323 -1.437 -10.667 1.00 98.12 164 GLY A O 1
ATOM 1296 N N . LEU A 1 165 ? 4.521 0.087 -12.124 1.00 98.44 165 LEU A N 1
ATOM 1297 C CA . LEU A 1 165 ? 5.811 0.444 -12.708 1.00 98.44 165 LEU A CA 1
ATOM 1298 C C . LEU A 1 165 ? 6.632 1.343 -11.762 1.00 98.44 165 LEU A C 1
ATOM 1300 O O . LEU A 1 165 ? 6.056 2.172 -11.054 1.00 98.44 165 LEU A O 1
ATOM 1304 N N . PRO A 1 166 ? 7.974 1.234 -11.760 1.00 98.44 166 PRO A N 1
ATOM 1305 C CA . PRO A 1 166 ? 8.837 2.192 -11.070 1.00 98.44 166 PRO A CA 1
ATOM 1306 C C . PRO A 1 166 ? 8.748 3.572 -11.732 1.00 98.44 166 PRO A C 1
ATOM 1308 O O . PRO A 1 166 ? 8.884 3.694 -12.950 1.00 98.44 166 PRO A O 1
ATOM 1311 N N . LEU A 1 167 ? 8.560 4.619 -10.932 1.00 98.19 167 LEU A N 1
ATOM 1312 C CA . LEU A 1 167 ? 8.419 6.003 -11.394 1.00 98.19 167 LEU A CA 1
ATOM 1313 C C . LEU A 1 167 ? 9.714 6.808 -11.250 1.00 98.19 167 LEU A C 1
ATOM 1315 O O . LEU A 1 167 ? 10.002 7.679 -12.072 1.00 98.19 167 LEU A O 1
ATOM 1319 N N . THR A 1 168 ? 10.519 6.508 -10.232 1.00 97.56 168 THR A N 1
ATOM 1320 C CA . THR A 1 168 ? 11.765 7.228 -9.933 1.00 97.56 168 THR A CA 1
ATOM 1321 C C . THR A 1 168 ? 12.971 6.300 -9.977 1.00 97.56 168 THR A C 1
ATOM 1323 O O . THR A 1 168 ? 12.837 5.084 -9.839 1.00 97.56 168 THR A O 1
ATOM 1326 N N . GLU A 1 169 ? 14.168 6.871 -10.110 1.00 96.81 169 GLU A N 1
ATOM 1327 C CA . GLU A 1 169 ? 15.372 6.199 -9.606 1.00 96.81 169 GLU A CA 1
ATOM 1328 C C . GLU A 1 169 ? 15.326 6.125 -8.062 1.00 96.81 169 GLU A C 1
ATOM 1330 O O . GLU A 1 169 ? 14.651 6.958 -7.439 1.00 96.81 169 GLU A O 1
ATOM 1335 N N . PRO A 1 170 ? 16.016 5.165 -7.417 1.00 97.38 170 PRO A N 1
ATOM 1336 C CA . PRO A 1 170 ? 16.153 5.150 -5.964 1.00 97.38 170 PRO A CA 1
ATOM 1337 C C . PRO A 1 170 ? 16.931 6.377 -5.473 1.00 97.38 170 PRO A C 1
ATOM 1339 O O . PRO A 1 170 ? 17.934 6.753 -6.070 1.00 97.38 170 PRO A O 1
ATOM 1342 N N . ASN A 1 171 ? 16.527 7.004 -4.372 1.00 96.88 171 ASN A N 1
ATOM 1343 C CA . ASN A 1 171 ? 17.256 8.134 -3.787 1.00 96.88 171 ASN A CA 1
ATOM 1344 C C . ASN A 1 171 ? 17.118 8.158 -2.260 1.00 96.88 171 ASN A C 1
ATOM 1346 O O . ASN A 1 171 ? 16.203 7.551 -1.716 1.00 96.88 171 ASN A O 1
ATOM 1350 N N . TYR A 1 172 ? 18.021 8.845 -1.565 1.00 96.88 172 TYR A N 1
ATOM 1351 C CA . TYR A 1 172 ? 17.862 9.100 -0.136 1.00 96.88 172 TYR A CA 1
ATOM 1352 C C . TYR A 1 172 ? 16.710 10.084 0.085 1.00 96.88 172 TYR A C 1
ATOM 1354 O O . TYR A 1 172 ? 16.746 11.210 -0.412 1.00 96.88 172 TYR A O 1
ATOM 1362 N N . GLU A 1 173 ? 15.694 9.655 0.829 1.00 95.94 173 GLU A N 1
ATOM 1363 C CA . GLU A 1 173 ? 14.548 10.474 1.217 1.00 95.94 173 GLU A CA 1
ATOM 1364 C C . GLU A 1 173 ? 14.289 10.331 2.721 1.00 95.94 173 GLU A C 1
ATOM 1366 O O . GLU A 1 173 ? 14.548 9.287 3.324 1.00 95.94 173 GLU A O 1
ATOM 1371 N N . THR A 1 174 ? 13.759 11.392 3.332 1.00 95.12 174 THR A N 1
ATOM 1372 C CA . THR A 1 174 ? 13.234 11.329 4.697 1.00 95.12 174 THR A CA 1
ATOM 1373 C C . THR A 1 174 ? 11.824 10.749 4.652 1.00 95.12 174 THR A C 1
ATOM 1375 O O . THR A 1 174 ? 10.931 11.368 4.071 1.00 95.12 174 THR A O 1
ATOM 1378 N N . ASN A 1 175 ? 11.620 9.568 5.237 1.00 90.88 175 ASN A N 1
ATOM 1379 C CA . ASN A 1 175 ? 10.300 8.938 5.297 1.00 90.88 175 ASN A CA 1
ATOM 1380 C C . ASN A 1 175 ? 9.396 9.614 6.348 1.00 90.88 175 ASN A C 1
ATOM 1382 O O . ASN A 1 175 ? 9.822 10.508 7.084 1.00 90.88 175 ASN A O 1
ATOM 1386 N N . SER A 1 176 ? 8.139 9.173 6.457 1.00 85.00 176 SER A N 1
ATOM 1387 C CA . SER A 1 176 ? 7.184 9.766 7.408 1.00 85.00 176 SER A CA 1
ATOM 1388 C C . SER A 1 176 ? 7.557 9.554 8.883 1.00 85.00 176 SER A C 1
ATOM 1390 O O . SER A 1 176 ? 7.066 10.276 9.746 1.00 85.00 176 SER A O 1
ATOM 1392 N N . SER A 1 177 ? 8.460 8.612 9.178 1.00 85.00 177 SER A N 1
ATOM 1393 C CA . SER A 1 177 ? 8.995 8.380 10.529 1.00 85.00 177 SER A CA 1
ATOM 1394 C C . SER A 1 177 ? 10.204 9.270 10.857 1.00 85.00 177 SER A C 1
ATOM 1396 O O . SER A 1 177 ? 10.657 9.285 11.999 1.00 85.00 177 SER A O 1
ATOM 1398 N N . GLY A 1 178 ? 10.713 10.036 9.884 1.00 90.56 178 GLY A N 1
ATOM 1399 C CA . GLY A 1 178 ? 11.886 10.901 10.032 1.00 90.56 178 GLY A CA 1
ATOM 1400 C C . GLY A 1 178 ? 13.225 10.227 9.713 1.00 90.56 178 GLY A C 1
ATOM 1401 O O . GLY A 1 178 ? 14.265 10.879 9.813 1.00 90.56 178 GLY A O 1
ATOM 1402 N N . ASP A 1 179 ? 13.221 8.959 9.298 1.00 92.75 179 ASP A N 1
ATOM 1403 C CA . ASP A 1 179 ? 14.436 8.241 8.918 1.00 92.75 179 ASP A CA 1
ATOM 1404 C C . ASP A 1 179 ? 14.887 8.654 7.516 1.00 92.75 179 ASP A C 1
ATOM 1406 O O . ASP A 1 179 ? 14.069 8.791 6.607 1.00 92.75 179 ASP A O 1
ATOM 1410 N N . ASN A 1 180 ? 16.198 8.806 7.313 1.00 96.31 180 ASN A N 1
ATOM 1411 C CA . ASN A 1 180 ? 16.769 9.004 5.981 1.00 96.31 180 ASN A CA 1
ATOM 1412 C C . ASN A 1 180 ? 17.119 7.647 5.356 1.00 96.31 180 ASN A C 1
ATOM 1414 O O . ASN A 1 180 ? 18.109 7.018 5.740 1.00 96.31 180 ASN A O 1
ATOM 1418 N N . VAL A 1 181 ? 16.306 7.201 4.402 1.00 97.31 181 VAL A N 1
ATOM 1419 C CA . VAL A 1 181 ? 16.368 5.860 3.808 1.00 97.31 181 VAL A CA 1
ATOM 1420 C C . VAL A 1 181 ? 16.403 5.929 2.290 1.00 97.31 181 VAL A C 1
ATOM 1422 O O . VAL A 1 181 ? 15.858 6.848 1.675 1.00 97.31 181 VAL A O 1
ATOM 1425 N N . ILE A 1 182 ? 17.048 4.941 1.663 1.00 98.12 182 ILE A N 1
ATOM 1426 C CA . ILE A 1 182 ? 16.967 4.810 0.207 1.00 98.12 182 ILE A CA 1
ATOM 1427 C C . ILE A 1 182 ? 15.531 4.429 -0.132 1.00 98.12 182 ILE A C 1
ATOM 1429 O O . ILE A 1 182 ? 14.996 3.460 0.404 1.00 98.12 182 ILE A O 1
ATOM 1433 N N . THR A 1 183 ? 14.933 5.206 -1.019 1.00 98.12 183 THR A N 1
ATOM 1434 C CA . THR A 1 183 ? 13.522 5.170 -1.357 1.00 98.12 183 THR A CA 1
ATOM 1435 C C . THR A 1 183 ? 13.358 5.106 -2.864 1.00 98.12 183 THR A C 1
ATOM 1437 O O . THR A 1 183 ? 14.016 5.851 -3.588 1.00 98.12 183 THR A O 1
ATOM 1440 N N . GLN A 1 184 ? 12.471 4.241 -3.350 1.00 98.62 184 GLN A N 1
ATOM 1441 C CA . GLN A 1 184 ? 12.046 4.239 -4.750 1.00 98.62 184 GLN A CA 1
ATOM 1442 C C . GLN A 1 184 ? 10.522 4.254 -4.834 1.00 98.62 184 GLN A C 1
ATOM 1444 O O . GLN A 1 184 ? 9.840 3.494 -4.143 1.00 98.62 184 GLN A O 1
ATOM 1449 N N . TRP A 1 185 ? 9.994 5.131 -5.686 1.00 98.50 185 TRP A N 1
ATOM 1450 C CA . TRP A 1 185 ? 8.562 5.280 -5.898 1.00 98.50 185 TRP A CA 1
ATOM 1451 C C . TRP A 1 185 ? 8.103 4.459 -7.099 1.00 98.50 185 TRP A C 1
ATOM 1453 O O . TRP A 1 185 ? 8.749 4.446 -8.148 1.00 98.50 185 TRP A O 1
ATOM 1463 N N . PHE A 1 186 ? 6.954 3.820 -6.940 1.00 98.81 186 PHE A N 1
ATOM 1464 C CA . PHE A 1 186 ? 6.232 3.060 -7.950 1.00 98.81 186 PHE A CA 1
ATOM 1465 C C . PHE A 1 186 ? 4.848 3.683 -8.144 1.00 98.81 186 PHE A C 1
ATOM 1467 O O . PHE A 1 186 ? 4.462 4.591 -7.410 1.00 98.81 186 PHE A O 1
ATOM 1474 N N . GLU A 1 187 ? 4.079 3.217 -9.126 1.00 98.31 187 GLU A N 1
ATOM 1475 C CA . GLU A 1 187 ? 2.726 3.738 -9.352 1.00 98.31 187 GLU A CA 1
ATOM 1476 C C . GLU A 1 187 ? 1.847 3.636 -8.105 1.00 98.31 187 GLU A C 1
ATOM 1478 O O . GLU A 1 187 ? 1.116 4.577 -7.807 1.00 98.31 187 GLU A O 1
ATOM 1483 N N . ARG A 1 188 ? 1.925 2.516 -7.380 1.00 98.44 188 ARG A N 1
ATOM 1484 C CA . ARG A 1 188 ? 1.027 2.190 -6.259 1.00 98.44 188 ARG A CA 1
ATOM 1485 C C . ARG A 1 188 ? 1.736 2.170 -4.909 1.00 98.44 188 ARG A C 1
ATOM 1487 O O . ARG A 1 188 ? 1.104 2.355 -3.885 1.00 98.44 188 ARG A O 1
ATOM 1494 N N . ALA A 1 189 ? 3.060 2.036 -4.898 1.00 98.38 189 ALA A N 1
ATOM 1495 C CA . ALA A 1 189 ? 3.825 1.854 -3.670 1.00 98.38 189 ALA A CA 1
ATOM 1496 C C . ALA A 1 189 ? 5.065 2.750 -3.587 1.00 98.38 189 ALA A C 1
ATOM 1498 O O . ALA A 1 189 ? 5.537 3.310 -4.576 1.00 98.38 189 ALA A O 1
ATOM 1499 N N . ARG A 1 190 ? 5.633 2.832 -2.383 1.00 98.44 190 ARG A N 1
ATOM 1500 C CA . ARG A 1 190 ? 6.967 3.379 -2.119 1.00 98.44 190 ARG A CA 1
ATOM 1501 C C . ARG A 1 190 ? 7.758 2.347 -1.339 1.00 98.44 190 ARG A C 1
ATOM 1503 O O . ARG A 1 190 ? 7.307 1.921 -0.277 1.00 98.44 190 ARG A O 1
ATOM 1510 N N . PHE A 1 191 ? 8.903 1.942 -1.871 1.00 98.62 191 PHE A N 1
ATOM 1511 C CA . PHE A 1 191 ? 9.809 1.022 -1.190 1.00 98.62 191 PHE A CA 1
ATOM 1512 C C . PHE A 1 191 ? 10.832 1.815 -0.397 1.00 98.62 191 PHE A C 1
ATOM 1514 O O . PHE A 1 191 ? 11.406 2.765 -0.923 1.00 98.62 191 PHE A O 1
ATOM 1521 N N . GLU A 1 192 ? 11.075 1.392 0.837 1.00 98.25 192 GLU A N 1
ATOM 1522 C CA . GLU A 1 192 ? 12.029 1.989 1.768 1.00 98.25 192 GLU A CA 1
ATOM 1523 C C . GLU A 1 192 ? 13.042 0.921 2.193 1.00 98.25 192 GLU A C 1
ATOM 1525 O O . GLU A 1 192 ? 12.660 -0.174 2.614 1.00 98.25 192 GLU A O 1
ATOM 1530 N N . TYR A 1 193 ? 14.337 1.207 2.041 1.00 98.06 193 TYR A N 1
ATOM 1531 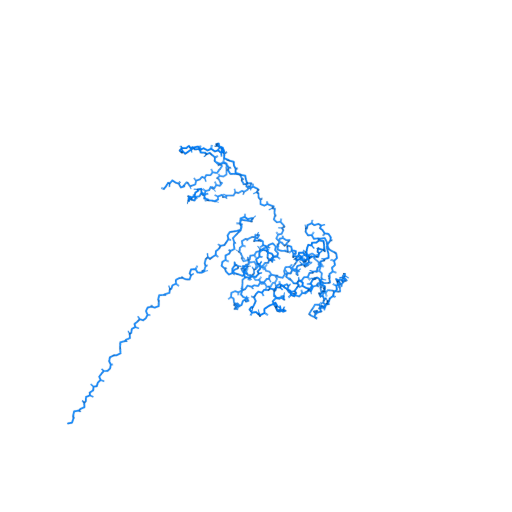C CA . TYR A 1 193 ? 15.410 0.263 2.351 1.00 98.06 193 TYR A CA 1
ATOM 1532 C C . TYR A 1 193 ? 15.997 0.495 3.748 1.00 98.06 193 TYR A C 1
ATOM 1534 O O . TYR A 1 193 ? 16.566 1.549 4.039 1.00 98.06 193 TYR A O 1
ATOM 1542 N N . HIS A 1 194 ? 15.930 -0.540 4.583 1.00 96.81 194 HIS A N 1
ATOM 1543 C CA . HIS A 1 194 ? 16.388 -0.575 5.969 1.00 96.81 194 HIS A CA 1
ATOM 1544 C C . HIS A 1 194 ? 17.428 -1.697 6.157 1.00 96.81 194 HIS A C 1
ATOM 1546 O O . HIS A 1 194 ? 17.093 -2.777 6.648 1.00 96.81 194 HIS A O 1
ATOM 1552 N N . PRO A 1 195 ? 18.709 -1.481 5.800 1.00 93.88 195 PRO A N 1
ATOM 1553 C CA . PRO A 1 195 ? 19.726 -2.543 5.774 1.00 93.88 195 PRO A CA 1
ATOM 1554 C C . PRO A 1 195 ? 20.010 -3.172 7.145 1.00 93.88 195 PRO A C 1
ATOM 1556 O O . PRO A 1 195 ? 20.442 -4.319 7.221 1.00 93.88 195 PRO A O 1
ATOM 1559 N N . ASN A 1 196 ? 19.752 -2.428 8.225 1.00 94.69 196 ASN A N 1
ATOM 1560 C CA . ASN A 1 196 ? 19.976 -2.880 9.598 1.00 94.69 196 ASN A CA 1
ATOM 1561 C C . ASN A 1 196 ? 18.860 -3.801 10.123 1.00 94.69 196 ASN A C 1
ATOM 1563 O O . ASN A 1 196 ? 19.006 -4.381 11.198 1.00 94.69 196 ASN A O 1
ATOM 1567 N N . ASN A 1 197 ? 17.754 -3.946 9.386 1.00 94.50 197 ASN A N 1
ATOM 1568 C CA . ASN A 1 197 ? 16.715 -4.911 9.717 1.00 94.50 197 ASN A CA 1
ATOM 1569 C C . ASN A 1 197 ? 17.151 -6.328 9.325 1.00 94.50 197 ASN A C 1
ATOM 1571 O O . ASN A 1 197 ? 17.990 -6.535 8.444 1.00 94.50 197 ASN A O 1
ATOM 1575 N N . SER A 1 198 ? 16.528 -7.335 9.943 1.00 93.31 198 SER A N 1
ATOM 1576 C CA . SER A 1 198 ? 16.671 -8.717 9.470 1.00 93.31 198 SER A CA 1
ATOM 1577 C C . SER A 1 198 ? 16.210 -8.833 8.013 1.00 93.31 198 SER A C 1
ATOM 1579 O O . SER A 1 198 ? 15.303 -8.105 7.614 1.00 93.31 198 SER A O 1
ATOM 1581 N N . ALA A 1 199 ? 16.778 -9.773 7.253 1.00 89.38 199 ALA A N 1
ATOM 1582 C CA . ALA A 1 199 ? 16.614 -9.868 5.797 1.00 89.38 199 ALA A CA 1
ATOM 1583 C C . ALA A 1 199 ? 15.159 -9.743 5.297 1.00 89.38 199 ALA A C 1
ATOM 1585 O O . ALA A 1 199 ? 14.907 -9.041 4.324 1.00 89.38 199 ALA A O 1
ATOM 1586 N N . ALA A 1 200 ? 14.195 -10.354 5.995 1.00 87.44 200 ALA A N 1
ATOM 1587 C CA . ALA A 1 200 ? 12.776 -10.313 5.626 1.00 87.44 200 ALA A CA 1
ATOM 1588 C C . ALA A 1 200 ? 12.124 -8.917 5.722 1.00 87.44 200 ALA A C 1
ATOM 1590 O O . ALA A 1 200 ? 11.066 -8.700 5.143 1.00 87.44 200 ALA A O 1
ATOM 1591 N N . TYR A 1 201 ? 12.742 -7.977 6.441 1.00 92.44 201 TYR A N 1
ATOM 1592 C CA . TYR A 1 201 ? 12.218 -6.632 6.711 1.00 92.44 201 TYR A CA 1
ATOM 1593 C C . TYR A 1 201 ? 13.169 -5.525 6.239 1.00 92.44 201 TYR A C 1
ATOM 1595 O O . TYR A 1 201 ? 13.072 -4.386 6.695 1.00 92.44 201 TYR A O 1
ATOM 1603 N N . GLN A 1 202 ? 14.120 -5.851 5.360 1.00 95.50 202 GLN A N 1
ATOM 1604 C CA . GLN A 1 202 ? 15.026 -4.854 4.789 1.00 95.50 202 GLN A CA 1
ATOM 1605 C C . GLN A 1 202 ? 14.343 -3.948 3.767 1.00 95.50 202 GLN A C 1
ATOM 1607 O O . GLN A 1 202 ? 14.831 -2.851 3.530 1.00 95.50 202 GLN A O 1
ATOM 1612 N N . VAL A 1 203 ? 13.230 -4.378 3.172 1.00 97.44 203 VAL A N 1
ATOM 1613 C CA . VAL A 1 203 ? 12.392 -3.530 2.321 1.00 97.44 203 VAL A CA 1
ATOM 1614 C C . VAL A 1 203 ? 11.028 -3.407 2.976 1.00 97.44 203 VAL A C 1
ATOM 1616 O O . VAL A 1 203 ? 10.378 -4.415 3.252 1.00 97.44 203 VAL A O 1
ATOM 1619 N N . LEU A 1 204 ? 10.619 -2.173 3.246 1.00 96.19 204 LEU A N 1
ATOM 1620 C CA . LEU A 1 204 ? 9.319 -1.840 3.815 1.00 96.19 204 LEU A CA 1
ATOM 1621 C C . LEU A 1 204 ? 8.516 -0.988 2.833 1.00 96.19 204 LEU A C 1
ATOM 1623 O O . LEU A 1 204 ? 9.072 -0.296 1.981 1.00 96.19 204 LEU A O 1
ATOM 1627 N N . LEU A 1 205 ? 7.192 -1.050 2.967 1.00 97.25 205 LEU A N 1
ATOM 1628 C CA . LEU A 1 205 ? 6.263 -0.229 2.200 1.00 97.25 205 LEU A CA 1
ATOM 1629 C C . LEU A 1 205 ? 5.884 1.026 2.989 1.00 97.25 205 LEU A C 1
ATOM 1631 O O . LEU A 1 205 ? 5.385 0.922 4.120 1.00 97.25 205 LEU A O 1
ATOM 1635 N N . GLY A 1 206 ? 6.071 2.185 2.357 1.00 95.94 206 GLY A N 1
ATOM 1636 C CA . GLY A 1 206 ? 5.633 3.480 2.872 1.00 95.94 206 GLY A CA 1
ATOM 1637 C C . GLY A 1 206 ? 4.118 3.533 3.094 1.00 95.94 206 GLY A C 1
ATOM 1638 O O . GLY A 1 206 ? 3.341 2.853 2.419 1.00 95.94 206 GLY A O 1
ATOM 1639 N N . ARG A 1 207 ? 3.673 4.353 4.051 1.00 95.38 207 ARG A N 1
ATOM 1640 C CA . ARG A 1 207 ? 2.258 4.468 4.456 1.00 95.38 207 ARG A CA 1
ATOM 1641 C C . ARG A 1 207 ? 1.509 5.473 3.576 1.00 95.38 207 ARG A C 1
ATOM 1643 O O . ARG A 1 207 ? 0.930 6.440 4.066 1.00 95.38 207 ARG A O 1
ATOM 1650 N N . LEU A 1 208 ? 1.525 5.239 2.263 1.00 96.44 208 LEU A N 1
ATOM 1651 C CA . LEU A 1 208 ? 1.047 6.207 1.270 1.00 96.44 208 LEU A CA 1
ATOM 1652 C C . LEU A 1 208 ? -0.424 6.594 1.461 1.00 96.44 208 LEU A C 1
ATOM 1654 O O . LEU A 1 208 ? -0.788 7.757 1.291 1.00 96.44 208 LEU A O 1
ATOM 1658 N N . GLY A 1 209 ? -1.269 5.645 1.866 1.00 95.56 209 GLY A N 1
ATOM 1659 C CA . GLY A 1 209 ? -2.668 5.934 2.158 1.00 95.56 209 GLY A CA 1
ATOM 1660 C C . GLY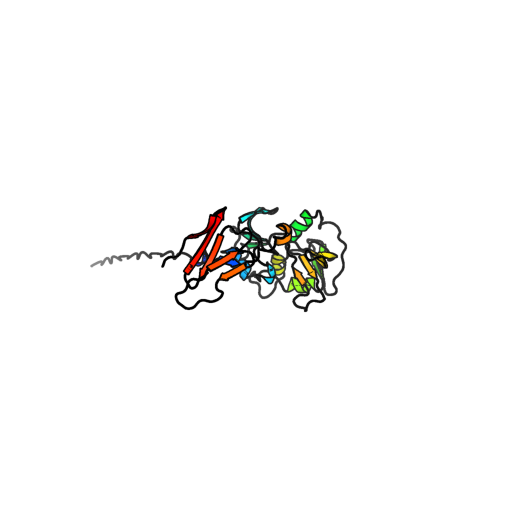 A 1 209 ? -2.849 6.849 3.370 1.00 95.56 209 GLY A C 1
ATOM 1661 O O . GLY A 1 209 ? -3.646 7.788 3.313 1.00 95.56 209 GLY A O 1
ATOM 1662 N N . ALA A 1 210 ? -2.066 6.642 4.433 1.00 93.81 210 ALA A N 1
ATOM 1663 C CA . ALA A 1 210 ? -2.055 7.530 5.595 1.00 93.81 210 ALA A CA 1
ATOM 1664 C C . ALA A 1 210 ? -1.504 8.925 5.247 1.00 93.81 210 ALA A C 1
ATOM 1666 O O . ALA A 1 210 ? -2.088 9.932 5.642 1.00 93.81 210 ALA A O 1
ATOM 1667 N N . GLU A 1 211 ? -0.431 9.003 4.455 1.00 93.69 211 GLU A N 1
ATOM 1668 C CA . GLU A 1 211 ? 0.156 10.270 3.996 1.00 93.69 211 GLU A CA 1
ATOM 1669 C C . GLU A 1 211 ? -0.824 11.084 3.127 1.00 93.69 211 GLU A C 1
ATOM 1671 O O . GLU A 1 211 ? -0.905 12.313 3.240 1.00 93.69 211 GLU A O 1
ATOM 1676 N N . LEU A 1 212 ? -1.617 10.420 2.277 1.00 91.50 212 LEU A N 1
ATOM 1677 C CA . LEU A 1 212 ? -2.632 11.085 1.455 1.00 91.50 212 LEU A CA 1
ATOM 1678 C C . LEU A 1 212 ? -3.803 11.619 2.275 1.00 91.50 212 LEU A C 1
ATOM 1680 O O . LEU A 1 212 ? -4.194 12.772 2.063 1.00 91.50 212 LEU A O 1
ATOM 1684 N N . ALA A 1 213 ? -4.327 10.806 3.196 1.00 88.19 213 ALA A N 1
ATOM 1685 C CA . ALA A 1 213 ? -5.435 11.169 4.079 1.00 88.19 213 ALA A CA 1
ATOM 1686 C C . ALA A 1 213 ? -5.053 12.236 5.124 1.00 88.19 213 ALA A C 1
ATOM 1688 O O . ALA A 1 213 ? -5.933 12.886 5.688 1.00 88.19 213 ALA A O 1
ATOM 1689 N N . GLY A 1 214 ? -3.749 12.437 5.343 1.00 85.56 214 GLY A N 1
ATOM 1690 C CA . GLY A 1 214 ? -3.210 13.130 6.506 1.00 85.56 214 GLY A CA 1
ATOM 1691 C C . GLY A 1 214 ? -3.111 12.138 7.659 1.00 85.56 214 GLY A C 1
ATOM 1692 O O . GLY A 1 214 ? -4.102 11.488 7.991 1.00 85.56 214 GLY A O 1
ATOM 1693 N N . GLU A 1 215 ? -1.915 11.985 8.237 1.00 71.38 215 GLU A N 1
ATOM 1694 C CA . GLU A 1 215 ? -1.692 10.994 9.290 1.00 71.38 215 GLU A CA 1
ATOM 1695 C C . GLU A 1 215 ? -2.725 11.174 10.408 1.00 71.38 215 GLU A C 1
ATOM 1697 O O . GLU A 1 215 ? -2.801 12.223 11.054 1.00 71.38 215 GLU A O 1
ATOM 1702 N N . ALA A 1 216 ? -3.574 10.159 10.587 1.00 61.91 216 ALA A N 1
ATOM 1703 C CA . ALA A 1 216 ? -4.626 10.211 11.583 1.00 61.91 216 ALA A CA 1
ATOM 1704 C C . ALA A 1 216 ? -3.994 10.352 12.971 1.00 61.91 216 ALA A C 1
ATOM 1706 O O . ALA A 1 216 ? -3.055 9.630 13.314 1.00 61.91 216 ALA A O 1
ATOM 1707 N N . ALA A 1 217 ? -4.534 11.265 13.780 1.00 56.66 217 ALA A N 1
ATOM 1708 C CA . ALA A 1 217 ? -4.173 11.335 15.187 1.00 56.66 217 ALA A CA 1
ATOM 1709 C C . ALA A 1 217 ? -4.399 9.959 15.828 1.00 56.66 217 ALA A C 1
ATOM 1711 O O . ALA A 1 217 ? -5.385 9.284 15.518 1.00 56.66 217 ALA A O 1
ATOM 1712 N N . ALA A 1 218 ? -3.483 9.553 16.711 1.00 58.88 218 ALA A N 1
ATOM 1713 C CA . ALA A 1 218 ? -3.616 8.301 17.440 1.00 58.88 218 ALA A CA 1
ATOM 1714 C C . ALA A 1 218 ? -5.019 8.203 18.049 1.00 58.88 218 ALA A C 1
ATOM 1716 O O . ALA A 1 218 ? -5.525 9.180 18.618 1.00 58.88 218 ALA A O 1
ATOM 1717 N N . MET A 1 219 ? -5.643 7.029 17.914 1.00 59.44 219 MET A N 1
ATOM 1718 C CA . MET A 1 219 ? -6.933 6.790 18.544 1.00 59.44 219 MET A CA 1
ATOM 1719 C C . MET A 1 219 ? -6.819 7.118 20.038 1.00 59.44 219 MET A C 1
ATOM 1721 O O . MET A 1 219 ? -5.824 6.754 20.675 1.00 59.44 219 MET A O 1
ATOM 1725 N N . PRO A 1 220 ? -7.808 7.822 20.607 1.00 62.38 220 PRO A N 1
ATOM 1726 C CA . PRO A 1 220 ? -7.803 8.156 22.019 1.00 62.38 220 PRO A CA 1
ATOM 1727 C C . PRO A 1 220 ? -7.699 6.872 22.846 1.00 62.38 220 PRO A C 1
ATOM 1729 O O . PRO A 1 220 ? -8.479 5.938 22.649 1.00 62.38 220 PRO A O 1
ATOM 1732 N N . THR A 1 221 ? -6.736 6.820 23.769 1.00 62.91 221 THR A N 1
ATOM 1733 C CA . THR A 1 221 ? -6.537 5.651 24.629 1.00 62.91 221 THR A CA 1
ATOM 1734 C C . THR A 1 221 ? -7.813 5.365 25.412 1.00 62.91 221 THR A C 1
ATOM 1736 O O . THR A 1 221 ? -8.312 6.226 26.139 1.00 62.91 221 THR A O 1
ATOM 1739 N N . LEU A 1 222 ? -8.326 4.142 25.278 1.00 65.69 222 LEU A N 1
ATOM 1740 C CA . LEU A 1 222 ? -9.400 3.633 26.119 1.00 65.69 222 LEU A CA 1
ATOM 1741 C C . LEU A 1 222 ? -8.863 3.448 27.540 1.00 65.69 222 LEU A C 1
ATOM 1743 O O . LEU A 1 222 ? -7.969 2.631 27.762 1.00 65.69 222 LEU A O 1
ATOM 1747 N N . SER A 1 223 ? -9.437 4.157 28.508 1.00 65.88 223 SER A N 1
ATOM 1748 C CA . SER A 1 223 ? -9.253 3.837 29.921 1.00 65.88 223 SER A CA 1
ATOM 1749 C C . SER A 1 223 ? -10.526 3.204 30.479 1.00 65.88 223 SER A C 1
ATOM 1751 O O . SER A 1 223 ? -11.640 3.699 30.283 1.00 65.88 223 SER A O 1
ATOM 1753 N N . VAL A 1 224 ? -10.347 2.071 31.159 1.00 66.44 224 VAL A N 1
ATOM 1754 C CA . VAL A 1 224 ? -11.406 1.373 31.889 1.00 66.44 224 VAL A CA 1
ATOM 1755 C C . VAL A 1 224 ? -10.984 1.298 33.345 1.00 66.44 224 VAL A C 1
ATOM 1757 O O . VAL A 1 224 ? -9.929 0.751 33.663 1.00 66.44 224 VAL A O 1
ATOM 1760 N N . GLN A 1 225 ? -11.803 1.856 34.229 1.00 69.75 225 GLN A N 1
ATOM 1761 C CA . GLN A 1 225 ? -11.607 1.768 35.671 1.00 69.75 225 GLN A CA 1
ATOM 1762 C C . GLN A 1 225 ? -12.839 1.134 36.304 1.00 69.75 225 GLN A C 1
ATOM 1764 O O . GLN A 1 225 ? -13.951 1.641 36.162 1.00 69.75 225 GLN A O 1
ATOM 1769 N N . ALA A 1 226 ? -12.624 0.014 36.991 1.00 67.12 226 ALA A N 1
ATOM 1770 C CA . ALA A 1 226 ? -13.640 -0.639 37.799 1.00 67.12 226 ALA A CA 1
ATOM 1771 C C . ALA A 1 226 ? -13.475 -0.213 39.260 1.00 67.12 226 ALA A C 1
ATOM 1773 O O . ALA A 1 226 ? -12.380 -0.317 39.820 1.00 67.12 226 ALA A O 1
ATOM 1774 N N . THR A 1 227 ? -14.565 0.238 39.877 1.00 73.12 227 THR A N 1
ATOM 1775 C CA . THR A 1 227 ? -14.587 0.613 41.291 1.00 73.12 227 THR A CA 1
ATOM 1776 C C . THR A 1 227 ? -15.758 -0.085 41.990 1.00 73.12 227 THR A C 1
ATOM 1778 O O . THR A 1 227 ? -16.913 0.250 41.706 1.00 73.12 227 THR A O 1
ATOM 1781 N N . PRO A 1 228 ? -15.487 -1.024 42.919 1.00 68.12 228 PRO A N 1
ATOM 1782 C CA . PRO A 1 228 ? -14.165 -1.565 43.278 1.00 68.12 228 PRO A CA 1
ATOM 1783 C C . PRO A 1 228 ? -13.562 -2.447 42.164 1.00 68.12 228 PRO A C 1
ATOM 1785 O O . PRO A 1 228 ? -14.281 -2.956 41.304 1.00 68.12 228 PRO A O 1
ATOM 1788 N N . ALA A 1 229 ? -12.238 -2.647 42.200 1.00 66.38 229 ALA A N 1
ATOM 1789 C CA . ALA A 1 229 ? -11.494 -3.409 41.185 1.00 66.38 229 ALA A CA 1
ATOM 1790 C C . ALA A 1 229 ? -11.822 -4.919 41.164 1.00 66.38 229 ALA A C 1
ATOM 1792 O O . ALA A 1 229 ? -11.536 -5.599 40.183 1.00 66.38 229 ALA A O 1
ATOM 1793 N N . ALA A 1 230 ? -12.433 -5.433 42.234 1.00 63.19 230 ALA A N 1
ATOM 1794 C CA . ALA A 1 230 ? -13.008 -6.769 42.325 1.00 63.19 230 ALA A CA 1
ATOM 1795 C C . ALA A 1 230 ? -14.257 -6.720 43.218 1.00 63.19 230 ALA A C 1
ATOM 1797 O O . ALA A 1 230 ? -14.315 -5.922 44.156 1.00 63.19 230 ALA A O 1
ATOM 1798 N N . VAL A 1 231 ? -15.245 -7.570 42.936 1.00 64.06 231 VAL A N 1
ATOM 1799 C CA . VAL A 1 231 ? -16.451 -7.730 43.762 1.00 64.06 231 VAL A CA 1
ATOM 1800 C C . VAL A 1 231 ? -16.841 -9.197 43.845 1.00 64.06 231 VAL A C 1
ATOM 1802 O O . VAL A 1 231 ? -16.715 -9.936 42.871 1.00 64.06 231 VAL A O 1
ATOM 1805 N N . GLU A 1 232 ? -17.331 -9.602 45.013 1.00 59.50 232 GLU A N 1
ATOM 1806 C CA . GLU A 1 232 ? -17.930 -10.919 45.217 1.00 59.50 232 GLU A CA 1
ATOM 1807 C C . GLU A 1 232 ? -19.282 -11.035 44.501 1.00 59.50 232 GLU A C 1
ATOM 1809 O O . GLU A 1 232 ? -19.961 -10.042 44.217 1.00 59.50 232 GLU A O 1
ATOM 1814 N N . GLN A 1 233 ? -19.691 -12.273 44.230 1.00 66.62 233 GLN A N 1
ATOM 1815 C CA . GLN A 1 233 ? -20.938 -12.593 43.542 1.00 66.62 233 GLN A CA 1
ATOM 1816 C C . GLN A 1 233 ? -22.139 -11.902 44.223 1.00 66.62 233 GLN A C 1
ATOM 1818 O O . GLN A 1 233 ? -22.300 -11.975 45.438 1.00 66.62 233 GLN A O 1
ATOM 1823 N N . GLY A 1 234 ? -22.972 -11.208 43.439 1.00 60.97 234 GLY A N 1
ATOM 1824 C CA . GLY A 1 234 ? -24.153 -10.489 43.942 1.00 60.97 234 GLY A CA 1
ATOM 1825 C C . GLY A 1 234 ? -23.941 -9.014 44.315 1.00 60.97 234 GLY A C 1
ATOM 1826 O O . GLY A 1 234 ? -24.886 -8.382 44.779 1.00 60.97 234 GLY A O 1
ATOM 1827 N N . HIS A 1 235 ? -22.752 -8.446 44.088 1.00 71.25 235 HIS A N 1
ATOM 1828 C CA . HIS A 1 235 ? -22.460 -7.033 44.359 1.00 71.25 235 HIS A CA 1
ATOM 1829 C C . HIS A 1 235 ? -22.331 -6.189 43.083 1.00 71.25 235 HIS A C 1
ATOM 1831 O O . HIS A 1 235 ? -21.998 -6.685 42.007 1.00 71.25 235 HIS A O 1
ATOM 1837 N N . THR A 1 236 ? -22.565 -4.883 43.219 1.00 62.84 236 THR A N 1
ATOM 1838 C CA . THR A 1 236 ? -22.467 -3.911 42.122 1.00 62.84 236 THR A CA 1
ATOM 1839 C C . THR A 1 236 ? -21.036 -3.380 41.984 1.00 62.84 236 THR A C 1
ATOM 1841 O O . THR A 1 236 ? -20.447 -2.936 42.969 1.00 62.84 236 THR A O 1
ATOM 1844 N N . THR A 1 237 ? -20.499 -3.352 40.760 1.00 63.09 237 THR A N 1
ATOM 1845 C CA . THR A 1 237 ? -19.307 -2.560 40.397 1.00 63.09 237 THR A CA 1
ATOM 1846 C C . THR A 1 237 ? -19.700 -1.414 39.475 1.00 63.09 237 THR A C 1
ATOM 1848 O O . TH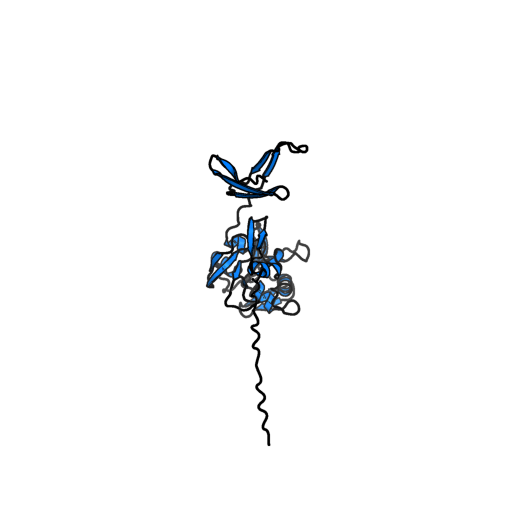R A 1 237 ? -20.634 -1.541 38.681 1.00 63.09 237 THR A O 1
ATOM 1851 N N . SER A 1 238 ? -18.993 -0.292 39.574 1.00 67.88 238 SER A N 1
ATOM 1852 C CA . SER A 1 238 ? -19.089 0.793 38.602 1.00 67.88 238 SER A CA 1
ATOM 1853 C C . SER A 1 238 ? -17.927 0.694 37.623 1.00 67.88 238 SER A C 1
ATOM 1855 O O . SER A 1 238 ? -16.771 0.669 38.045 1.00 67.88 238 SER A O 1
ATOM 1857 N N . ILE A 1 239 ? -18.229 0.653 36.324 1.00 68.25 239 ILE A N 1
ATOM 1858 C CA . ILE A 1 239 ? -17.225 0.707 35.261 1.00 68.25 239 ILE A CA 1
ATOM 1859 C C . ILE A 1 239 ? -17.268 2.102 34.649 1.00 68.25 239 ILE A C 1
ATOM 1861 O O . ILE A 1 239 ? -18.238 2.473 33.986 1.00 68.25 239 ILE A O 1
ATOM 1865 N N . GLN A 1 240 ? -16.204 2.871 34.854 1.00 66.81 240 GLN A N 1
ATOM 1866 C CA . GLN A 1 240 ? -15.993 4.112 34.127 1.00 66.81 240 GLN A CA 1
ATOM 1867 C C . GLN A 1 240 ? -15.168 3.828 32.879 1.00 66.81 240 GLN A C 1
ATOM 1869 O O . GLN A 1 240 ? -14.046 3.330 32.958 1.00 66.81 240 GLN A O 1
ATOM 1874 N N . VAL A 1 241 ? -15.750 4.157 31.729 1.00 68.50 241 VAL A N 1
ATOM 1875 C CA . VAL A 1 241 ? -15.083 4.109 30.431 1.00 68.50 241 VAL A CA 1
ATOM 1876 C C . VAL A 1 241 ? -14.856 5.539 29.968 1.00 68.50 241 VAL A C 1
ATOM 1878 O O . VAL A 1 241 ? -15.817 6.294 29.808 1.00 68.50 241 VAL A O 1
ATOM 1881 N N . GLN A 1 242 ? -13.600 5.915 29.740 1.00 70.06 242 GLN A N 1
ATOM 1882 C CA . GLN A 1 242 ? -13.267 7.200 29.135 1.00 70.06 242 GLN A CA 1
ATOM 1883 C C . GLN A 1 242 ? -12.553 6.975 27.808 1.00 70.06 242 GLN A C 1
ATOM 1885 O O . GLN A 1 242 ? -11.529 6.301 27.725 1.00 70.06 242 GLN A O 1
ATOM 1890 N N . ILE A 1 243 ? -13.129 7.564 26.762 1.00 71.38 243 ILE A N 1
ATOM 1891 C CA . ILE A 1 243 ? -12.545 7.631 25.427 1.00 71.38 243 ILE A CA 1
ATOM 1892 C C . ILE A 1 243 ? -12.727 9.079 24.954 1.00 71.38 243 ILE A C 1
ATOM 1894 O O . ILE A 1 243 ? -13.856 9.469 24.626 1.00 71.38 243 ILE A O 1
ATOM 1898 N N . PRO A 1 244 ? -11.670 9.910 24.974 1.00 69.88 244 PRO A N 1
ATOM 1899 C CA . PRO A 1 244 ? -11.742 11.284 24.487 1.00 69.88 244 PRO A CA 1
ATOM 1900 C C . PRO A 1 244 ? -12.415 11.385 23.108 1.00 69.88 244 PRO A C 1
ATOM 1902 O O . PRO A 1 244 ? -12.018 10.717 22.165 1.00 69.88 244 PRO A O 1
ATOM 1905 N N . GLY A 1 245 ? -13.465 12.202 22.987 1.00 67.50 245 GLY A N 1
ATOM 1906 C CA . GLY A 1 245 ? -14.171 12.421 21.715 1.00 67.50 245 GLY A CA 1
ATOM 1907 C C . GLY A 1 245 ? -15.113 11.298 21.255 1.00 67.50 245 GLY A C 1
ATOM 1908 O O . GLY A 1 245 ? -15.748 11.439 20.207 1.00 67.50 245 GLY A O 1
ATOM 1909 N N . ALA A 1 246 ? -15.268 10.207 22.013 1.00 64.88 246 ALA A N 1
ATOM 1910 C CA . ALA A 1 246 ? -16.194 9.145 21.633 1.00 64.88 246 ALA A CA 1
ATOM 1911 C C . ALA A 1 246 ? -17.658 9.611 21.680 1.00 64.88 246 ALA A C 1
ATOM 1913 O O . ALA A 1 246 ? -18.124 10.215 22.651 1.00 64.88 246 ALA A O 1
ATOM 1914 N N . LYS A 1 247 ? -18.400 9.272 20.619 1.00 65.88 247 LYS A N 1
ATOM 1915 C CA . LYS A 1 247 ? -19.853 9.494 20.519 1.00 65.88 247 LYS A CA 1
ATOM 1916 C C . LYS A 1 247 ? -20.671 8.273 20.959 1.00 65.88 247 LYS A C 1
ATOM 1918 O O . LYS A 1 247 ? -21.813 8.426 21.387 1.00 65.88 247 LYS A O 1
ATOM 1923 N N . ALA A 1 248 ? -20.091 7.075 20.877 1.00 63.59 248 ALA A N 1
ATOM 1924 C CA . ALA A 1 248 ? -20.699 5.818 21.304 1.00 63.59 248 ALA A CA 1
ATOM 1925 C C . ALA A 1 248 ? -19.621 4.831 21.787 1.00 63.59 248 ALA A C 1
ATOM 1927 O O . ALA A 1 248 ? -18.533 4.792 21.215 1.00 63.59 248 ALA A O 1
ATOM 1928 N N . VAL A 1 249 ? -19.947 4.011 22.789 1.00 65.38 249 VAL A N 1
ATOM 1929 C CA . VAL A 1 249 ? -19.157 2.846 23.220 1.00 65.38 249 VAL A CA 1
ATOM 1930 C C . VAL A 1 249 ? -20.043 1.613 23.104 1.00 65.38 249 VAL A C 1
ATOM 1932 O O . VAL A 1 249 ? -21.165 1.604 23.611 1.00 65.38 249 VAL A O 1
ATOM 1935 N N . ARG A 1 250 ? -19.562 0.575 22.417 1.00 65.25 250 ARG A N 1
ATOM 1936 C CA . ARG A 1 250 ? -20.272 -0.700 22.261 1.00 65.25 250 ARG A CA 1
ATOM 1937 C C . ARG A 1 250 ? -19.355 -1.849 22.649 1.00 65.25 250 ARG A C 1
ATOM 1939 O O . ARG A 1 250 ? -18.173 -1.815 22.322 1.00 65.25 250 ARG A O 1
ATOM 1946 N N . GLY A 1 251 ? -19.899 -2.855 23.318 1.00 65.50 251 GLY A N 1
ATOM 1947 C CA . GLY A 1 251 ? -19.137 -4.017 23.765 1.00 65.50 251 GLY A CA 1
ATOM 1948 C C . GLY A 1 251 ? -20.035 -5.135 24.275 1.00 65.50 251 GLY A C 1
ATOM 1949 O O . GLY A 1 251 ? -21.243 -5.119 24.046 1.00 65.50 251 GLY A O 1
ATOM 1950 N N . GLN A 1 252 ? -19.435 -6.096 24.968 1.00 60.44 252 GLN A N 1
ATOM 1951 C CA . GLN A 1 252 ? -20.137 -7.159 25.682 1.00 60.44 252 GLN A CA 1
ATOM 1952 C C . GLN A 1 252 ? -19.643 -7.207 27.132 1.00 60.44 252 GLN A C 1
ATOM 1954 O O . GLN A 1 252 ? -18.471 -6.933 27.396 1.00 60.44 252 GLN A O 1
ATOM 1959 N N . LEU A 1 253 ? -20.532 -7.544 28.066 1.00 62.19 253 LEU A N 1
ATOM 1960 C CA . LEU A 1 253 ? -20.201 -7.884 29.451 1.00 62.19 253 LEU A CA 1
ATOM 1961 C C . LEU A 1 253 ? -20.768 -9.274 29.738 1.00 62.19 253 LEU A C 1
ATOM 1963 O O . LEU A 1 253 ? -21.977 -9.437 29.898 1.00 62.19 253 LEU A O 1
ATOM 1967 N N . GLY A 1 254 ? -19.893 -10.283 29.736 1.00 70.56 254 GLY A N 1
ATOM 1968 C CA . GLY A 1 254 ? -20.328 -11.668 29.532 1.00 70.56 254 GLY A CA 1
ATOM 1969 C C . GLY A 1 254 ? -20.941 -11.814 28.136 1.00 70.56 254 GLY A C 1
ATOM 1970 O O . GLY A 1 254 ? -20.389 -11.284 27.177 1.00 70.56 254 GLY A O 1
ATOM 1971 N N . ASP A 1 255 ? -22.109 -12.449 28.043 1.00 64.44 255 ASP A N 1
ATOM 1972 C CA . ASP A 1 255 ? -22.856 -12.595 26.782 1.00 64.44 255 ASP A CA 1
ATOM 1973 C C . ASP A 1 255 ? -23.824 -11.427 26.505 1.00 64.44 255 ASP A C 1
ATOM 1975 O O . ASP A 1 255 ? -24.475 -11.376 25.460 1.00 64.44 255 ASP A O 1
ATOM 1979 N N . ALA A 1 256 ? -23.944 -10.469 27.431 1.00 54.91 256 ALA A N 1
ATOM 1980 C CA . ALA A 1 256 ? -24.878 -9.358 27.300 1.00 54.91 256 ALA A CA 1
ATOM 1981 C C . ALA A 1 256 ? -24.257 -8.202 26.491 1.00 54.91 256 ALA A C 1
ATOM 1983 O O . ALA A 1 256 ? -23.181 -7.710 26.852 1.00 54.91 256 ALA A O 1
ATOM 1984 N N . PRO A 1 257 ? -24.916 -7.714 25.424 1.00 53.34 257 PRO A N 1
ATOM 1985 C CA . PRO A 1 257 ? -24.441 -6.552 24.687 1.00 53.34 257 PRO A CA 1
ATOM 1986 C C . PRO A 1 257 ? -24.572 -5.275 25.528 1.00 53.34 257 PRO A C 1
ATOM 1988 O O . PRO A 1 257 ? -25.570 -5.051 26.211 1.00 53.34 257 PRO A O 1
ATOM 1991 N N . ILE A 1 258 ? -23.577 -4.398 25.424 1.00 67.25 258 ILE A N 1
ATOM 1992 C CA . ILE A 1 258 ? -23.572 -3.063 26.023 1.00 67.25 258 ILE A CA 1
ATOM 1993 C C . ILE A 1 258 ? -23.531 -2.019 24.913 1.00 67.25 258 ILE A C 1
ATOM 1995 O O . ILE A 1 258 ? -22.694 -2.085 24.011 1.00 67.25 258 ILE A O 1
ATOM 1999 N N . ALA A 1 259 ? -24.395 -1.010 25.027 1.00 60.72 259 ALA A N 1
ATOM 2000 C CA . ALA A 1 259 ? -24.329 0.213 24.241 1.00 60.72 259 ALA A CA 1
ATOM 2001 C C . ALA A 1 259 ? -24.481 1.438 25.155 1.00 60.72 259 ALA A C 1
ATOM 2003 O O . ALA A 1 259 ? -25.504 1.618 25.818 1.00 60.72 259 ALA A O 1
ATOM 2004 N N . LEU A 1 260 ? -23.455 2.288 25.168 1.00 68.25 260 LEU A N 1
ATOM 2005 C CA . LEU A 1 260 ? -23.445 3.578 25.847 1.00 68.25 260 LEU A CA 1
ATOM 2006 C C . LEU A 1 260 ? -23.356 4.687 24.800 1.00 68.25 260 LEU A C 1
ATOM 2008 O O . LEU A 1 260 ? -22.544 4.620 23.873 1.00 68.25 260 LEU A O 1
ATOM 2012 N N . PHE A 1 261 ? -24.163 5.728 24.968 1.00 63.41 261 PHE A N 1
ATOM 2013 C CA . PHE A 1 261 ? -24.182 6.890 24.083 1.00 63.41 261 PHE A CA 1
ATOM 2014 C C . PHE A 1 261 ? -23.847 8.150 24.866 1.00 63.41 261 PHE A C 1
ATOM 2016 O O . PHE A 1 261 ? -24.323 8.342 25.987 1.00 63.41 261 PHE A O 1
ATOM 2023 N N . ASN A 1 262 ? -23.028 9.009 24.268 1.00 67.19 262 ASN A N 1
ATOM 2024 C CA . ASN A 1 262 ? -22.702 10.296 24.856 1.00 67.19 262 ASN A CA 1
ATOM 2025 C C . ASN A 1 262 ? -23.910 11.232 24.686 1.00 67.19 262 ASN A C 1
ATOM 2027 O O . ASN A 1 262 ? -24.274 11.576 23.562 1.00 67.19 262 ASN A O 1
ATOM 2031 N N . ALA A 1 263 ? -24.547 11.620 25.792 1.00 71.88 263 ALA A N 1
ATOM 2032 C CA . ALA A 1 263 ? -25.722 12.491 25.810 1.00 71.88 263 ALA A CA 1
ATOM 2033 C C . ALA A 1 263 ? -25.368 13.970 26.070 1.00 71.88 263 ALA A C 1
ATOM 2035 O O . ALA A 1 263 ? -26.212 14.725 26.565 1.00 71.88 263 ALA A O 1
ATOM 2036 N N . GLY A 1 264 ? -24.135 14.384 25.753 1.00 70.44 264 GLY A N 1
ATOM 2037 C CA . GLY A 1 264 ? -23.639 15.741 25.987 1.00 70.44 264 GLY A CA 1
ATOM 2038 C C . GLY A 1 264 ? -23.455 16.014 27.480 1.00 70.44 264 GLY A C 1
ATOM 2039 O O . GLY A 1 264 ? -22.851 15.212 28.189 1.00 70.44 264 GLY A O 1
ATOM 2040 N N . ASP A 1 265 ? -24.032 17.111 27.974 1.00 69.69 265 ASP A N 1
ATOM 2041 C CA . ASP A 1 265 ? -23.894 17.573 29.368 1.00 69.69 265 ASP A CA 1
ATOM 2042 C C . ASP A 1 265 ? -24.424 16.576 30.415 1.00 69.69 265 ASP A C 1
ATOM 2044 O O . ASP A 1 265 ? -24.112 16.675 31.599 1.00 69.69 265 ASP A O 1
ATOM 2048 N N . ARG A 1 266 ? -25.225 15.590 29.988 1.00 60.72 266 ARG A N 1
ATOM 2049 C CA . ARG A 1 266 ? -25.770 14.529 30.850 1.00 60.72 266 ARG A CA 1
ATOM 2050 C C . ARG A 1 266 ? -24.840 13.319 31.000 1.00 60.72 266 ARG A C 1
ATOM 2052 O O . ARG A 1 266 ? -25.203 12.367 31.687 1.00 60.72 266 ARG A O 1
ATOM 2059 N N . GLY A 1 267 ? -23.662 13.341 30.376 1.00 66.56 267 GLY A N 1
ATOM 2060 C CA . GLY A 1 267 ? -22.714 12.229 30.392 1.00 66.56 267 GLY A CA 1
ATOM 2061 C C . GLY A 1 267 ? -23.167 11.047 29.531 1.00 66.56 267 GLY A C 1
ATOM 2062 O O . GLY A 1 267 ? -23.915 11.200 28.563 1.00 66.56 267 GLY A O 1
ATOM 2063 N N . TRP A 1 268 ? -22.684 9.849 29.856 1.00 65.81 268 TRP A N 1
ATOM 2064 C CA . TRP A 1 268 ? -23.016 8.629 29.121 1.00 65.81 268 TRP A CA 1
ATOM 2065 C C . TRP A 1 268 ? -24.354 8.050 29.587 1.00 65.81 268 TRP A C 1
ATOM 2067 O O . TRP A 1 268 ? -24.571 7.852 30.779 1.00 65.81 268 TRP A O 1
ATOM 2077 N N . THR A 1 269 ? -25.239 7.740 28.640 1.00 61.00 269 THR A N 1
ATOM 2078 C CA . THR A 1 269 ? -26.513 7.055 28.903 1.00 61.00 269 THR A CA 1
ATOM 2079 C C . THR A 1 269 ? -26.480 5.652 28.315 1.00 61.00 269 THR A C 1
ATOM 2081 O O . THR A 1 269 ? -26.125 5.460 27.151 1.00 61.00 269 THR A O 1
ATOM 2084 N N . GLY A 1 270 ? -26.823 4.664 29.141 1.00 59.34 270 GLY A N 1
ATOM 2085 C CA . GLY A 1 270 ? -27.010 3.286 28.706 1.00 59.34 270 GLY A CA 1
ATOM 2086 C C . GLY A 1 270 ? -28.461 3.036 28.326 1.00 59.34 270 GLY A C 1
ATOM 2087 O O . GLY A 1 270 ? -29.368 3.352 29.093 1.00 59.34 270 GLY A O 1
ATOM 2088 N N . LEU A 1 271 ? -28.678 2.436 27.159 1.00 50.69 271 LEU A N 1
ATOM 2089 C CA . LEU A 1 271 ? -29.913 1.710 26.882 1.00 50.69 271 LEU A CA 1
ATOM 2090 C C . LEU A 1 271 ? -29.644 0.278 27.343 1.00 50.69 271 LEU A C 1
ATOM 2092 O O . LEU A 1 271 ? -28.964 -0.481 26.658 1.00 50.69 271 LEU A O 1
ATOM 2096 N N . GLY A 1 272 ? -30.029 -0.017 28.585 1.00 43.78 272 GLY A N 1
ATOM 2097 C CA . GLY A 1 272 ? -29.666 -1.262 29.254 1.00 43.78 272 GLY A CA 1
ATOM 2098 C C . GLY A 1 272 ? -30.210 -2.508 28.556 1.00 43.78 272 GLY A C 1
ATOM 2099 O O . GLY A 1 272 ? -31.324 -2.502 28.036 1.00 43.78 272 GLY A O 1
ATOM 2100 N N . GLY A 1 273 ? -29.438 -3.592 28.640 1.00 36.69 273 GLY A N 1
ATOM 2101 C CA . GLY A 1 273 ? -29.993 -4.934 28.758 1.00 36.69 273 GLY A CA 1
ATOM 2102 C C . GLY A 1 273 ? -30.383 -5.167 30.219 1.00 36.69 273 GLY A C 1
ATOM 2103 O O . GLY A 1 273 ? -29.524 -5.423 31.058 1.00 36.69 273 GLY A O 1
ATOM 2104 N N . VAL A 1 274 ? -31.669 -5.000 30.525 1.00 33.19 274 VAL A N 1
ATOM 2105 C CA . VAL A 1 274 ? -32.344 -5.744 31.602 1.00 33.19 274 VAL A CA 1
ATOM 2106 C C . VAL A 1 274 ? -32.745 -7.084 30.957 1.00 33.19 274 VAL A C 1
ATOM 2108 O O . VAL A 1 274 ? -33.142 -7.023 29.793 1.00 33.19 274 VAL A O 1
ATOM 2111 N N . PRO A 1 275 ? -32.561 -8.237 31.636 1.00 45.06 275 PRO A N 1
ATOM 2112 C CA . PRO A 1 275 ? -32.598 -9.593 31.070 1.00 45.06 275 PRO A CA 1
ATOM 2113 C C . PRO A 1 275 ? -33.649 -9.875 29.995 1.00 45.06 275 PRO A C 1
ATOM 2115 O O . PRO A 1 275 ? -34.805 -9.425 30.162 1.00 45.06 275 PRO A O 1
#

pLDDT: mean 83.31, std 17.71, range [33.19, 98.81]